Protein AF-A0A7I8V4U5-F1 (afdb_monomer_lite)

Radius of gyration: 47.33 Å; chains: 1; bounding box: 86×125×118 Å

Foldseek 3Di:
DDDDDDDDPDDDPDPVVVVCVVVPPDPDDPVVVVVVPDDDPPPVVVPPPDDDPDDDVPPCPVVVVVVVVVVVVVCCCVVVVVNVVVVVVVVVVVVCVVDPVSVVVVVVVVVVVVVVVVVPPPPPDDDDDDDDPCVVVVVVVVVVVVVVVVVVVVVVVVVPPPPPPVPPPPPPPDQDPVRVVVVVVVVVVVVVVVVVVVVVVVVVVVVVVVVVVVVVVVVVVVPPVVVVVVVCVVPDDPVNVCVVCVVVVCPPPPNVPVPPPDD

Secondary structure (DSSP, 8-state):
-------PPP-----TTHHHHHHH------HHHHHTTPPPPGGGTT--SS-PPP--TTTHHHHHHHHHHHHHHHHHHHH-HHHHHHHHHHHHHHHHHH-HHHHHHHHHHHHHHHHHHTTGGGS--------SS-HHHHHHHHHHHHHHHHHHHHHHHHS-S---------------HHHHHHHHHHHHHHHHHHHHHHHHHHHHHHHHHHHHHHHHHHHHHH-HHHHHHHHHHHH--HHHHHHHTHHHHHTSTTTTGGGTS--

Sequence (263 aa):
MILIWYLFPAESEGSSKDQMKWMYSGDKVDEEEYLLGKKIPDKHFLKDEKEKPETVPGSNFDDVIKRRTELDMQAKMKEDPFFMIKQKEEEAKKRLLQNPIKLKELQKIVQKPKKEKKKKKKKKRRDSSSDSGDEIYKKYLELVKKKEEKEKERKRKRSKSPEIKHKKSHKTKKLTEEEKERKRQDMMKNAKWREEERNESIKRHKEQEKKEEERLNERRKNLYLSHMMADHANSSTVEDRLRRNRHNLQKRSGDFDSKFAKR

Organism: NCBI:txid2664684

Structure (mmCIF, N/CA/C/O backbone):
data_AF-A0A7I8V4U5-F1
#
_entry.id   AF-A0A7I8V4U5-F1
#
loop_
_atom_site.group_PDB
_atom_site.id
_atom_site.type_symbol
_atom_site.label_atom_id
_atom_site.label_alt_id
_atom_site.label_comp_id
_atom_site.label_asym_id
_atom_site.label_entity_id
_atom_site.label_seq_id
_atom_site.pdbx_PDB_ins_code
_atom_site.Cartn_x
_atom_site.Cartn_y
_atom_site.Cartn_z
_atom_site.occupancy
_atom_site.B_iso_or_equiv
_atom_site.auth_seq_id
_atom_site.auth_comp_id
_atom_site.auth_asym_id
_atom_site.auth_atom_id
_atom_site.pdbx_PDB_model_num
ATOM 1 N N . MET A 1 1 ? -44.997 -98.234 39.685 1.00 41.53 1 MET A N 1
ATOM 2 C CA . MET A 1 1 ? -44.114 -99.052 38.823 1.00 41.53 1 MET A CA 1
ATOM 3 C C . MET A 1 1 ? -44.466 -98.664 37.395 1.00 41.53 1 MET A C 1
ATOM 5 O O . MET A 1 1 ? -45.611 -98.847 37.034 1.00 41.53 1 MET A O 1
ATOM 9 N N . ILE A 1 2 ? -43.648 -97.974 36.605 1.00 43.84 2 ILE A N 1
ATOM 10 C CA . ILE A 1 2 ? -42.217 -98.152 36.331 1.00 43.84 2 ILE A CA 1
ATOM 11 C C . ILE A 1 2 ? -41.611 -96.774 35.991 1.00 43.84 2 ILE A C 1
ATOM 13 O O . ILE A 1 2 ? -42.179 -96.020 35.208 1.00 43.84 2 ILE A O 1
ATOM 17 N N . LEU A 1 3 ? -40.475 -96.457 36.614 1.00 43.06 3 LEU A N 1
ATOM 18 C CA . LEU A 1 3 ? -39.591 -95.344 36.263 1.00 43.06 3 LEU A CA 1
ATOM 19 C C . LEU A 1 3 ? -38.742 -95.764 35.060 1.00 43.06 3 LEU A C 1
ATOM 21 O O . LEU A 1 3 ? -38.085 -96.800 35.134 1.00 43.06 3 LEU A O 1
ATOM 25 N N . ILE A 1 4 ? -38.697 -94.950 34.004 1.00 49.66 4 ILE A N 1
ATOM 26 C CA . ILE A 1 4 ? -37.619 -95.004 33.009 1.00 49.66 4 ILE A CA 1
ATOM 27 C C . ILE A 1 4 ? -37.088 -93.584 32.835 1.00 49.66 4 ILE A C 1
ATOM 29 O O . ILE A 1 4 ? -37.688 -92.737 32.180 1.00 49.66 4 ILE A O 1
ATOM 33 N N . TRP A 1 5 ? -35.966 -93.339 33.502 1.00 48.12 5 TRP A N 1
ATOM 34 C CA . TRP A 1 5 ? -35.019 -92.274 33.199 1.00 48.12 5 TRP A CA 1
ATOM 35 C C . TRP A 1 5 ? -34.206 -92.675 31.971 1.00 48.12 5 TRP A C 1
ATOM 37 O O . TRP A 1 5 ? -33.615 -93.738 32.033 1.00 48.12 5 TRP A O 1
ATOM 47 N N . TYR A 1 6 ? -34.131 -91.843 30.932 1.00 44.75 6 TYR A N 1
ATOM 48 C CA . TYR A 1 6 ? -33.028 -91.711 29.954 1.00 44.75 6 TYR A CA 1
ATOM 49 C C . TYR A 1 6 ? -33.424 -90.533 29.040 1.00 44.75 6 TYR A C 1
ATOM 51 O O . TYR A 1 6 ? -34.569 -90.466 28.618 1.00 44.75 6 TYR A O 1
ATOM 59 N N . LEU A 1 7 ? -32.612 -89.575 28.615 1.00 47.88 7 LEU A N 1
ATOM 60 C CA . LEU A 1 7 ? -31.267 -89.109 28.921 1.00 47.88 7 LEU A CA 1
ATOM 61 C C . LEU A 1 7 ? -31.195 -87.786 28.131 1.00 47.88 7 LEU A C 1
ATOM 63 O O . LEU A 1 7 ? -31.440 -87.776 26.927 1.00 47.88 7 LEU A O 1
ATOM 67 N N . PHE A 1 8 ? -30.983 -86.667 28.820 1.00 43.19 8 PHE A N 1
ATOM 68 C CA . PHE A 1 8 ? -30.901 -85.329 28.226 1.00 43.19 8 PHE A CA 1
ATOM 69 C C . PHE A 1 8 ? -29.649 -85.256 27.328 1.00 43.19 8 PHE A C 1
ATOM 71 O O . PHE A 1 8 ? -28.561 -85.556 27.827 1.00 43.19 8 PHE A O 1
ATOM 78 N N . PRO A 1 9 ? -29.743 -84.908 26.030 1.00 45.06 9 PRO A N 1
ATOM 79 C CA . PRO A 1 9 ? -28.553 -84.649 25.238 1.00 45.06 9 PRO A CA 1
ATOM 80 C C . PRO A 1 9 ? -27.933 -83.324 25.686 1.00 45.06 9 PRO A C 1
ATOM 82 O O . PRO A 1 9 ? -28.602 -82.297 25.763 1.00 45.06 9 PRO A O 1
ATOM 85 N N . ALA A 1 10 ? -26.650 -83.415 26.022 1.00 44.03 10 ALA A N 1
ATOM 86 C CA . ALA A 1 10 ? -25.801 -82.366 26.552 1.00 44.03 10 ALA A CA 1
ATOM 87 C C . ALA A 1 10 ? -25.901 -81.040 25.780 1.00 44.03 10 ALA A C 1
ATOM 89 O O . ALA A 1 10 ? -25.810 -81.015 24.552 1.00 44.03 10 ALA A O 1
ATOM 90 N N . GLU A 1 11 ? -25.995 -79.940 26.533 1.00 46.19 11 GLU A N 1
ATOM 91 C CA . GLU A 1 11 ? -25.593 -78.609 26.088 1.00 46.19 11 GLU A CA 1
ATOM 92 C C . GLU A 1 11 ? -24.193 -78.698 25.453 1.00 46.19 11 GLU A C 1
ATOM 94 O O . GLU A 1 11 ? -23.196 -78.937 26.136 1.00 46.19 11 GLU A O 1
ATOM 99 N N . SER A 1 12 ? -24.098 -78.503 24.137 1.00 50.03 12 SER A N 1
ATOM 100 C CA . SER A 1 12 ? -22.827 -78.133 23.526 1.00 50.03 12 SER A CA 1
ATOM 101 C C . SER A 1 12 ? -22.586 -76.662 23.845 1.00 50.03 12 SER A C 1
ATOM 103 O O . SER A 1 12 ? -23.315 -75.798 23.349 1.00 50.03 12 SER A O 1
ATOM 105 N N . GLU A 1 13 ? -21.573 -76.370 24.656 1.00 52.50 13 GLU A N 1
ATOM 106 C CA . GLU A 1 13 ? -21.035 -75.023 24.836 1.00 52.50 13 GLU A CA 1
ATOM 107 C C . GLU A 1 13 ? -20.492 -74.501 23.493 1.00 52.50 13 GLU A C 1
ATOM 109 O O . GLU A 1 13 ? -19.315 -74.630 23.158 1.00 52.50 13 GLU A O 1
ATOM 114 N N . GLY A 1 14 ? -21.379 -73.931 22.676 1.00 47.19 14 GLY A N 1
ATOM 115 C CA . GLY A 1 14 ? -21.014 -73.217 21.463 1.00 47.19 14 GLY A CA 1
ATOM 116 C C . GLY A 1 14 ? -20.327 -71.914 21.851 1.00 47.19 14 GLY A C 1
ATOM 117 O O . GLY A 1 14 ? -20.968 -70.990 22.349 1.00 47.19 14 GLY A O 1
ATOM 118 N N . SER A 1 15 ? -19.012 -71.842 21.642 1.00 53.94 15 SER A N 1
ATOM 119 C CA . SER A 1 15 ? -18.217 -70.625 21.814 1.00 53.94 15 SER A CA 1
ATOM 120 C C . SER A 1 15 ? -18.926 -69.426 21.170 1.00 53.94 15 SER A C 1
ATOM 122 O O . SER A 1 15 ? -19.371 -69.514 20.028 1.00 53.94 15 SER A O 1
ATOM 124 N N . SER A 1 16 ? -18.965 -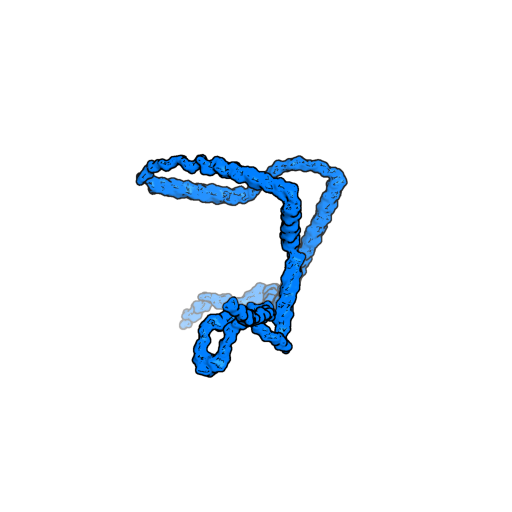68.268 21.842 1.00 56.41 16 SER A N 1
ATOM 125 C CA . SER A 1 16 ? -19.532 -67.007 21.313 1.00 56.41 16 SER A CA 1
ATOM 126 C C . SER A 1 16 ? -18.982 -66.619 19.919 1.00 56.41 16 SER A C 1
ATOM 128 O O . SER A 1 16 ? -19.595 -65.846 19.183 1.00 56.41 16 SER A O 1
ATOM 130 N N . LYS A 1 17 ? -17.848 -67.213 19.516 1.00 59.09 17 LYS A N 1
ATOM 131 C CA . LYS A 1 17 ? -17.267 -67.127 18.170 1.00 59.09 17 LYS A CA 1
ATOM 132 C C . LYS A 1 17 ? -18.138 -67.772 17.082 1.00 59.09 17 LYS A C 1
ATOM 134 O O . LYS A 1 17 ? -18.262 -67.186 16.011 1.00 59.09 17 LYS A O 1
ATOM 139 N N . ASP A 1 18 ? -18.778 -68.913 17.342 1.00 63.22 18 ASP A N 1
ATOM 140 C CA . ASP A 1 18 ? -19.666 -69.570 16.369 1.00 63.22 18 ASP A CA 1
ATOM 141 C C . ASP A 1 18 ? -20.998 -68.827 16.237 1.00 63.22 18 ASP A C 1
ATOM 143 O O . ASP A 1 18 ? -21.516 -68.661 15.132 1.00 63.22 18 ASP A O 1
ATOM 147 N N . GLN A 1 19 ? -21.490 -68.249 17.337 1.00 62.06 19 GLN A N 1
ATOM 148 C CA . GLN A 1 19 ? -22.690 -67.413 17.324 1.00 62.06 19 GLN A CA 1
ATOM 149 C C . GLN A 1 19 ? -22.495 -66.056 16.626 1.00 62.06 19 GLN A C 1
ATOM 151 O O . GLN A 1 19 ? -23.473 -65.375 16.349 1.00 62.06 19 GLN A O 1
ATOM 156 N N . MET A 1 20 ? -21.257 -65.659 16.325 1.00 64.50 20 MET A N 1
ATOM 157 C CA . MET A 1 20 ? -20.939 -64.472 15.521 1.00 64.50 20 MET A CA 1
ATOM 158 C C . MET A 1 20 ? -20.533 -64.826 14.087 1.00 64.50 20 MET A C 1
ATOM 160 O O . MET A 1 20 ? -20.491 -63.953 13.223 1.00 64.50 20 MET A O 1
ATOM 164 N N . LYS A 1 21 ? -20.268 -66.103 13.795 1.00 65.75 21 LYS A N 1
ATOM 165 C CA . LYS A 1 21 ? -19.813 -66.554 12.476 1.00 65.75 21 LYS A CA 1
ATOM 166 C C . LYS A 1 21 ? -20.895 -66.391 11.409 1.00 65.75 21 LYS A C 1
ATOM 168 O O . LYS A 1 21 ? -20.572 -65.995 10.295 1.00 65.75 21 LYS A O 1
ATOM 173 N N . TRP A 1 22 ? -22.171 -66.573 11.764 1.00 70.25 22 TRP A N 1
ATOM 174 C CA . TRP A 1 22 ? -23.296 -66.274 10.863 1.00 70.25 22 TRP A CA 1
ATOM 175 C C . TRP A 1 22 ? -23.418 -64.774 10.549 1.00 70.25 22 TRP A C 1
ATOM 177 O O . TRP A 1 22 ? -23.888 -64.414 9.478 1.00 70.25 22 TRP A O 1
ATOM 187 N N . MET A 1 23 ? -22.953 -63.899 11.449 1.00 67.06 23 MET A N 1
ATOM 188 C CA . MET A 1 23 ? -23.008 -62.444 11.269 1.00 67.06 23 MET A CA 1
ATOM 189 C C . MET A 1 23 ? -21.893 -61.919 10.344 1.00 67.06 23 MET A C 1
ATOM 191 O O . MET A 1 23 ? -22.051 -60.866 9.732 1.00 67.06 23 MET A O 1
ATOM 195 N N . TYR A 1 24 ? -20.780 -62.652 10.213 1.00 60.72 24 TYR A N 1
ATOM 196 C CA . TYR A 1 24 ? -19.650 -62.306 9.334 1.00 60.72 24 TYR A CA 1
ATOM 197 C C . TYR A 1 24 ? -19.521 -63.209 8.102 1.00 60.72 24 TYR A C 1
ATOM 199 O O . TYR A 1 24 ? -18.675 -62.959 7.243 1.00 60.72 24 TYR A O 1
ATOM 207 N N . SER A 1 25 ? -20.365 -64.234 7.982 1.00 59.00 25 SER A N 1
ATOM 208 C CA . SER A 1 25 ? -20.523 -64.996 6.748 1.00 59.00 25 SER A CA 1
ATOM 209 C C . SER A 1 25 ? -21.393 -64.190 5.787 1.00 59.00 25 SER A C 1
ATOM 211 O O . SER A 1 25 ? -22.578 -64.458 5.625 1.00 59.00 25 SER A O 1
ATOM 213 N N . GLY A 1 26 ? -20.820 -63.136 5.204 1.00 59.91 26 GLY A N 1
ATOM 214 C CA . GLY A 1 26 ? -21.457 -62.443 4.087 1.00 59.91 26 GLY A CA 1
ATOM 215 C C . GLY A 1 26 ? -21.689 -63.425 2.939 1.00 59.91 26 GLY A C 1
ATOM 216 O O . GLY A 1 26 ? -20.845 -64.297 2.729 1.00 59.91 26 GLY A O 1
ATOM 217 N N . ASP A 1 27 ? -22.819 -63.293 2.236 1.00 64.12 27 ASP A N 1
ATOM 218 C CA . ASP A 1 27 ? -23.105 -64.017 0.990 1.00 64.12 27 ASP A CA 1
ATOM 219 C C . ASP A 1 27 ? -21.909 -63.852 0.048 1.00 64.12 27 ASP A C 1
ATOM 221 O O . ASP A 1 27 ? -21.703 -62.795 -0.554 1.00 64.12 27 ASP A O 1
ATOM 225 N N . LYS A 1 28 ? -21.066 -64.880 -0.021 1.00 66.06 28 LYS A N 1
ATOM 226 C CA . LYS A 1 28 ? -20.027 -64.965 -1.035 1.00 66.06 28 LYS A CA 1
ATOM 227 C C . LYS A 1 28 ? -20.741 -65.404 -2.299 1.00 66.06 28 LYS A C 1
ATOM 229 O O . LYS A 1 28 ? -21.464 -66.394 -2.282 1.00 66.06 28 LYS A O 1
ATOM 234 N N . VAL A 1 29 ? -20.590 -64.633 -3.367 1.00 63.47 29 VAL A N 1
ATOM 235 C CA . VAL A 1 29 ? -21.089 -65.046 -4.677 1.00 63.47 29 VAL A CA 1
ATOM 236 C C . VAL A 1 29 ? -20.317 -66.305 -5.064 1.00 63.47 29 VAL A C 1
ATOM 238 O O . VAL A 1 29 ? -19.090 -66.258 -5.112 1.00 63.47 29 VAL A O 1
ATOM 241 N N . ASP A 1 30 ? -21.016 -67.416 -5.300 1.00 73.44 30 ASP A N 1
ATOM 242 C CA . ASP A 1 30 ? -20.384 -68.644 -5.779 1.00 73.44 30 ASP A CA 1
ATOM 243 C C . ASP A 1 30 ? -19.753 -68.374 -7.151 1.00 73.44 30 ASP A C 1
ATOM 245 O O . ASP A 1 30 ? -20.437 -68.177 -8.161 1.00 73.44 30 ASP A O 1
ATOM 249 N N . GLU A 1 31 ? -18.423 -68.327 -7.179 1.00 71.12 31 GLU A N 1
ATOM 250 C CA . GLU A 1 31 ? -17.643 -67.985 -8.371 1.00 71.12 31 GLU A CA 1
ATOM 251 C C . GLU A 1 31 ? -17.896 -68.980 -9.512 1.00 71.12 31 GLU A C 1
ATOM 253 O O . GLU A 1 31 ? -17.962 -68.588 -10.678 1.00 71.12 31 GLU A O 1
ATOM 258 N N . GLU A 1 32 ? -18.123 -70.255 -9.180 1.00 73.38 32 GLU A N 1
ATOM 259 C CA . GLU A 1 32 ? -18.447 -71.306 -10.149 1.00 73.38 32 GLU A CA 1
ATOM 260 C C . GLU A 1 32 ? -19.793 -71.052 -10.843 1.00 73.38 32 GLU A C 1
ATOM 262 O O . GLU A 1 32 ? -19.923 -71.239 -12.053 1.00 73.38 32 GLU A O 1
ATOM 267 N N . GLU A 1 33 ? -20.788 -70.552 -10.109 1.00 73.88 33 GLU A N 1
ATOM 268 C CA . GLU A 1 33 ? -22.107 -70.231 -10.655 1.00 73.88 33 GLU A CA 1
ATOM 269 C C . GLU A 1 33 ? -22.082 -68.998 -11.563 1.00 73.88 33 GLU A C 1
ATOM 271 O O . GLU A 1 33 ? -22.782 -68.945 -12.582 1.00 73.88 33 GLU A O 1
ATOM 276 N N . TYR A 1 34 ? -21.255 -68.015 -11.209 1.00 77.19 34 TYR A N 1
ATOM 277 C CA . TYR A 1 34 ? -21.020 -66.835 -12.031 1.00 77.19 34 TYR A CA 1
ATOM 278 C C . TYR A 1 34 ? -20.286 -67.184 -13.331 1.00 77.19 34 TYR A C 1
ATOM 280 O O . TYR A 1 34 ? -20.687 -66.730 -14.404 1.00 77.19 34 TYR A O 1
ATOM 288 N N . LEU A 1 35 ? -19.266 -68.047 -13.263 1.00 81.00 35 LEU A N 1
ATOM 289 C CA . LEU A 1 35 ? -18.549 -68.547 -14.442 1.00 81.00 35 LEU A CA 1
ATOM 290 C C . LEU A 1 35 ? -19.438 -69.414 -15.348 1.00 81.00 35 LEU A C 1
ATOM 292 O O . LEU A 1 35 ? -19.259 -69.414 -16.564 1.00 81.00 35 LEU A O 1
ATOM 296 N N . LEU A 1 36 ? -20.446 -70.084 -14.780 1.00 79.88 36 LEU A N 1
ATOM 297 C CA . LEU A 1 36 ? -21.518 -70.772 -15.512 1.00 79.88 36 LEU A CA 1
ATOM 298 C C . LEU A 1 36 ? -22.579 -69.813 -16.094 1.00 79.88 36 LEU A C 1
ATOM 300 O O . LEU A 1 36 ? -23.529 -70.259 -16.740 1.00 79.88 36 LEU A O 1
ATOM 304 N N . GLY A 1 37 ? -22.424 -68.497 -15.906 1.00 75.19 37 GLY A N 1
ATOM 305 C CA . GLY A 1 37 ? -23.228 -67.459 -16.551 1.00 75.19 37 GLY A CA 1
ATOM 306 C C . GLY A 1 37 ? -24.504 -67.057 -15.806 1.00 75.19 37 GLY A C 1
ATOM 307 O O . GLY A 1 37 ? -25.359 -66.379 -16.388 1.00 75.19 37 GLY A O 1
ATOM 308 N N . LYS A 1 38 ? -24.672 -67.438 -14.532 1.00 80.88 38 LYS A N 1
ATOM 309 C CA . LYS A 1 38 ? -25.791 -66.937 -13.719 1.00 80.88 38 LYS A CA 1
ATOM 310 C C . LYS A 1 38 ? -25.575 -65.455 -13.386 1.00 80.88 38 LYS A C 1
ATOM 312 O O . LYS A 1 38 ? -24.493 -65.029 -12.990 1.00 80.88 38 LYS A O 1
ATOM 317 N N . LYS A 1 39 ? -26.618 -64.639 -13.569 1.00 75.00 39 LYS A N 1
ATOM 318 C CA . LYS A 1 39 ? -26.552 -63.183 -13.361 1.00 75.00 39 LYS A CA 1
ATOM 319 C C . LYS A 1 39 ? -26.454 -62.845 -11.871 1.00 75.00 39 LYS A C 1
ATOM 321 O O . LYS A 1 39 ? -27.323 -63.243 -11.098 1.00 75.00 39 LYS A O 1
ATOM 326 N N . ILE A 1 40 ? -25.455 -62.045 -11.497 1.00 71.19 40 ILE A N 1
ATOM 327 C CA . ILE A 1 40 ? -25.327 -61.485 -10.144 1.00 71.19 40 ILE A CA 1
ATOM 328 C C . ILE A 1 40 ? -26.351 -60.347 -9.979 1.00 71.19 40 ILE A C 1
ATOM 330 O O . ILE A 1 40 ? -26.459 -59.497 -10.866 1.00 71.19 40 ILE A O 1
ATOM 334 N N . PRO A 1 41 ? -27.107 -60.281 -8.867 1.00 67.06 41 PRO A N 1
ATOM 335 C CA . PRO A 1 41 ? -27.998 -59.156 -8.602 1.00 67.06 41 PRO A CA 1
ATOM 336 C C . PRO A 1 41 ? -27.209 -57.852 -8.369 1.00 67.06 41 PRO A C 1
ATOM 338 O O . PRO A 1 41 ? -26.288 -57.821 -7.550 1.00 67.06 41 PRO A O 1
ATOM 341 N N . ASP A 1 42 ? -27.645 -56.763 -9.022 1.00 59.47 42 ASP A N 1
ATOM 342 C CA . ASP A 1 42 ? -27.012 -55.423 -9.133 1.00 59.47 42 ASP A CA 1
ATOM 343 C C . ASP A 1 42 ? -26.491 -54.782 -7.833 1.00 59.47 42 ASP A C 1
ATOM 345 O O . ASP A 1 42 ? -25.683 -53.855 -7.854 1.00 59.47 42 ASP A O 1
ATOM 349 N N . LYS A 1 43 ? -26.944 -55.257 -6.673 1.00 61.72 43 LYS A N 1
ATOM 350 C CA . LYS A 1 43 ? -26.603 -54.689 -5.363 1.00 61.72 43 LYS A CA 1
ATOM 351 C C . LYS A 1 43 ? -25.142 -54.917 -4.953 1.00 61.72 43 LYS A C 1
ATOM 353 O O . LYS A 1 43 ? -24.686 -54.257 -4.022 1.00 61.72 43 LYS A O 1
ATOM 358 N N . HIS A 1 44 ? -24.422 -55.815 -5.624 1.00 57.22 44 HIS A N 1
ATOM 359 C CA . HIS A 1 44 ? -23.033 -56.149 -5.293 1.00 57.22 44 HIS A CA 1
ATOM 360 C C . HIS A 1 44 ? -22.007 -55.216 -5.950 1.00 57.22 44 HIS A C 1
ATOM 362 O O . HIS A 1 44 ? -20.972 -54.957 -5.352 1.00 57.22 44 HIS A O 1
ATOM 368 N N . PHE A 1 45 ? -22.323 -54.609 -7.099 1.00 56.81 45 PHE A N 1
ATOM 369 C CA . PHE A 1 45 ? -21.388 -53.729 -7.820 1.00 56.81 45 PHE A CA 1
ATOM 370 C C . PHE A 1 45 ? -21.130 -52.378 -7.130 1.00 56.81 45 PHE A C 1
ATOM 372 O O . PHE A 1 45 ? -20.200 -51.662 -7.480 1.00 56.81 45 PHE A O 1
ATOM 379 N N . LEU A 1 46 ? -21.951 -52.002 -6.145 1.00 54.22 46 LEU A N 1
ATOM 380 C CA . LEU A 1 46 ? -21.879 -50.701 -5.465 1.00 54.22 46 LEU A CA 1
ATOM 381 C C . LEU A 1 46 ? -20.953 -50.680 -4.237 1.00 54.22 46 LEU A C 1
ATOM 383 O O . LEU A 1 46 ? -20.869 -49.648 -3.571 1.00 54.22 46 LEU A O 1
ATOM 387 N N . LYS A 1 47 ? -20.290 -51.794 -3.896 1.00 53.38 47 LYS A N 1
ATOM 388 C CA . LYS A 1 47 ? -19.502 -51.917 -2.655 1.00 53.38 47 LYS A CA 1
ATOM 389 C C . LYS A 1 47 ? -17.980 -51.936 -2.830 1.00 53.38 47 LYS A C 1
ATOM 391 O O . LYS A 1 47 ? -17.287 -51.919 -1.816 1.00 53.38 47 LYS A O 1
ATOM 396 N N . ASP A 1 48 ? -17.468 -51.830 -4.054 1.00 51.62 48 ASP A N 1
ATOM 397 C CA . ASP A 1 48 ? -16.025 -51.901 -4.345 1.00 51.62 48 ASP A CA 1
ATOM 398 C C . ASP A 1 48 ? -15.290 -50.550 -4.240 1.00 51.62 48 ASP A C 1
ATOM 400 O O . ASP A 1 48 ? -14.322 -50.281 -4.946 1.00 51.62 48 ASP A O 1
ATOM 404 N N . GLU A 1 49 ? -15.698 -49.684 -3.314 1.00 54.75 49 GLU A N 1
ATOM 405 C CA . GLU A 1 49 ? -14.865 -48.559 -2.883 1.00 54.75 49 GLU A CA 1
ATOM 406 C C . GLU A 1 49 ? -14.457 -48.760 -1.425 1.00 54.75 49 GLU A C 1
ATOM 408 O O . GLU A 1 49 ? -15.074 -48.159 -0.542 1.00 54.75 49 GLU A O 1
ATOM 413 N N . LYS A 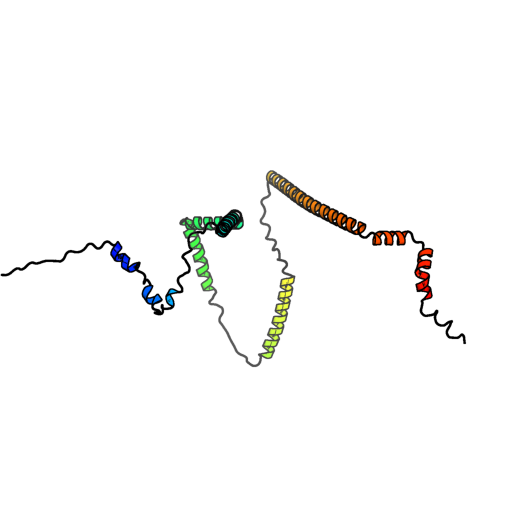1 50 ? -13.436 -49.601 -1.162 1.00 55.72 50 LYS A N 1
ATOM 414 C CA . LYS A 1 50 ? -12.507 -49.447 -0.010 1.00 55.72 50 LYS A CA 1
ATOM 415 C C . LYS A 1 50 ? -11.419 -50.506 0.188 1.00 55.72 50 LYS A C 1
ATOM 417 O O . LYS A 1 50 ? -10.823 -50.517 1.260 1.00 55.72 50 LYS A O 1
ATOM 422 N N . GLU A 1 51 ? -11.046 -51.304 -0.801 1.00 54.72 51 GLU A N 1
ATOM 423 C CA . GLU A 1 51 ? -9.830 -52.119 -0.672 1.00 54.72 51 GLU A CA 1
ATOM 424 C C . GLU A 1 51 ? -8.743 -51.547 -1.578 1.00 54.72 51 GLU A C 1
ATOM 426 O O . GLU A 1 51 ? -8.699 -51.777 -2.782 1.00 54.72 51 GLU A O 1
ATOM 431 N N . LYS A 1 52 ? -7.893 -50.691 -0.996 1.00 54.94 52 LYS A N 1
ATOM 432 C CA . LYS A 1 52 ? -6.671 -50.247 -1.669 1.00 54.94 52 LYS A CA 1
ATOM 433 C C . LYS A 1 52 ? -5.701 -51.430 -1.679 1.00 54.94 52 LYS A C 1
ATOM 435 O O . LYS A 1 52 ? -5.374 -51.894 -0.586 1.00 54.94 52 LYS A O 1
ATOM 440 N N . PRO A 1 53 ? -5.217 -51.892 -2.843 1.00 50.84 53 PRO A N 1
ATOM 441 C CA . PRO A 1 53 ? -4.157 -52.886 -2.873 1.00 50.84 53 PRO A CA 1
ATOM 442 C C . PRO A 1 53 ? -2.900 -52.313 -2.211 1.00 50.84 53 PRO A C 1
ATOM 444 O O . PRO A 1 53 ? -2.620 -51.113 -2.306 1.00 50.84 53 PRO A O 1
ATOM 447 N N . GLU A 1 54 ? -2.174 -53.181 -1.512 1.00 52.09 54 GLU A N 1
ATOM 448 C CA . GLU A 1 54 ? -0.918 -52.856 -0.848 1.00 52.09 54 GLU A CA 1
ATOM 449 C C . GLU A 1 54 ? 0.040 -52.161 -1.823 1.00 52.09 54 GLU A C 1
ATOM 451 O O . GLU A 1 54 ? 0.202 -52.543 -2.983 1.00 52.09 54 GLU A O 1
ATOM 456 N N . THR A 1 55 ? 0.623 -51.073 -1.332 1.00 54.72 55 THR A N 1
ATOM 457 C CA . THR A 1 55 ? 1.493 -50.138 -2.042 1.00 54.72 55 THR A CA 1
ATOM 458 C C . THR A 1 55 ? 2.547 -50.838 -2.893 1.00 54.72 55 THR A C 1
ATOM 460 O O . THR A 1 55 ? 3.511 -51.405 -2.380 1.00 54.72 55 THR A O 1
ATOM 463 N N . VAL A 1 56 ? 2.395 -50.708 -4.209 1.00 55.31 56 VAL A N 1
ATOM 464 C CA . VAL A 1 56 ? 3.422 -51.021 -5.203 1.00 55.31 56 VAL A CA 1
ATOM 465 C C . VAL A 1 56 ? 4.630 -50.101 -4.943 1.00 55.31 56 VAL A C 1
ATOM 467 O O . VAL A 1 56 ? 4.433 -48.886 -4.808 1.00 55.31 56 VAL A O 1
ATOM 470 N N . PRO A 1 57 ? 5.876 -50.606 -4.856 1.00 51.41 57 PRO A N 1
ATOM 471 C CA . PRO A 1 57 ? 7.051 -49.771 -4.607 1.00 51.41 57 PRO A CA 1
ATOM 472 C C . PRO A 1 57 ? 7.245 -48.783 -5.769 1.00 51.41 57 PRO A C 1
ATOM 474 O O . PRO A 1 57 ? 7.752 -49.131 -6.829 1.00 51.41 57 PRO A O 1
ATOM 477 N N . GLY A 1 58 ? 6.772 -47.548 -5.572 1.00 58.03 58 GLY A N 1
ATOM 478 C CA . 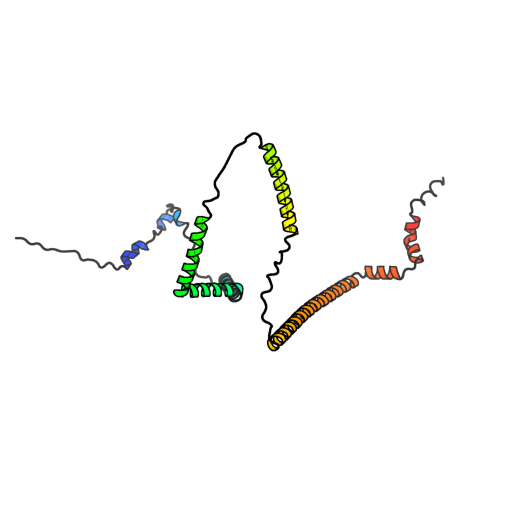GLY A 1 58 ? 6.698 -46.505 -6.602 1.00 58.03 58 GLY A CA 1
ATOM 479 C C . GLY A 1 58 ? 5.519 -45.536 -6.434 1.00 58.03 58 GLY A C 1
ATOM 480 O O . GLY A 1 58 ? 5.605 -44.396 -6.882 1.00 58.03 58 GLY A O 1
ATOM 481 N N . SER A 1 59 ? 4.461 -45.914 -5.703 1.00 60.81 59 SER A N 1
ATOM 482 C CA . SER A 1 59 ? 3.286 -45.056 -5.439 1.00 60.81 59 SER A CA 1
ATOM 483 C C . SER A 1 59 ? 3.474 -44.032 -4.305 1.00 60.81 59 SER A C 1
ATOM 485 O O . SER A 1 59 ? 2.525 -43.374 -3.884 1.00 60.81 59 SER A O 1
ATOM 487 N N . ASN A 1 60 ? 4.699 -43.865 -3.799 1.00 62.75 60 ASN A N 1
ATOM 488 C CA . ASN A 1 60 ? 5.010 -42.998 -2.654 1.00 62.75 60 ASN A CA 1
ATOM 489 C C . ASN A 1 60 ? 4.783 -41.501 -2.922 1.00 62.75 60 ASN A C 1
ATOM 491 O O . ASN A 1 60 ? 4.802 -40.704 -1.987 1.00 62.75 60 ASN A O 1
ATOM 495 N N . PHE A 1 61 ? 4.588 -41.094 -4.177 1.00 69.38 61 PHE A N 1
ATOM 496 C CA . PHE A 1 61 ? 4.420 -39.689 -4.536 1.00 69.38 61 PHE A CA 1
ATOM 497 C C . PHE A 1 61 ? 3.144 -39.082 -3.930 1.00 69.38 61 PHE A C 1
ATOM 499 O O . PHE A 1 61 ? 3.206 -38.018 -3.313 1.00 69.38 61 PHE A O 1
ATOM 506 N N . ASP A 1 62 ? 2.018 -39.794 -3.990 1.00 73.38 62 ASP A N 1
ATOM 507 C CA . ASP A 1 62 ? 0.740 -39.295 -3.469 1.00 73.38 62 ASP A CA 1
ATOM 508 C C . ASP A 1 62 ? 0.707 -39.247 -1.941 1.00 73.38 62 ASP A C 1
ATOM 510 O O . ASP A 1 62 ? 0.142 -38.324 -1.354 1.00 73.38 62 ASP A O 1
ATOM 514 N N . ASP A 1 63 ? 1.341 -40.209 -1.273 1.00 73.25 63 ASP A N 1
ATOM 515 C CA . ASP A 1 63 ? 1.413 -40.232 0.188 1.00 73.25 63 ASP A CA 1
ATOM 516 C C . ASP A 1 63 ? 2.396 -39.189 0.728 1.00 73.25 63 ASP A C 1
ATOM 518 O O . ASP A 1 63 ? 2.150 -38.590 1.777 1.00 73.25 63 ASP A O 1
ATOM 522 N N . VAL A 1 64 ? 3.473 -38.894 -0.006 1.00 80.31 64 VAL A N 1
ATOM 523 C CA . VAL A 1 64 ? 4.379 -37.782 0.309 1.00 80.31 64 VAL A CA 1
ATOM 524 C C . VAL A 1 64 ? 3.682 -36.438 0.101 1.00 80.31 64 VAL A C 1
ATOM 526 O O . VAL A 1 64 ? 3.808 -35.561 0.957 1.00 80.31 64 VAL A O 1
ATOM 529 N N . ILE A 1 65 ? 2.896 -36.275 -0.970 1.00 82.56 65 ILE A N 1
ATOM 530 C CA . ILE A 1 65 ? 2.084 -35.069 -1.183 1.00 82.56 65 ILE A CA 1
ATOM 531 C C . ILE A 1 65 ? 1.068 -34.914 -0.056 1.00 82.56 65 ILE A C 1
ATOM 533 O O . ILE A 1 65 ? 1.012 -33.848 0.549 1.00 82.56 65 ILE A O 1
ATOM 537 N N . LYS A 1 66 ? 0.330 -35.971 0.298 1.00 83.69 66 LYS A N 1
ATOM 538 C CA . LYS A 1 66 ? -0.647 -35.933 1.396 1.00 83.69 66 LYS A CA 1
ATOM 539 C C . LYS A 1 66 ? 0.005 -35.566 2.719 1.00 83.69 66 LYS A C 1
ATOM 541 O O . LYS A 1 66 ? -0.431 -34.611 3.350 1.00 83.69 66 LYS A O 1
ATOM 546 N N . ARG A 1 67 ? 1.099 -36.228 3.107 1.00 82.06 67 ARG A N 1
ATOM 547 C CA . ARG A 1 67 ? 1.836 -35.892 4.339 1.00 82.06 67 ARG A CA 1
ATOM 548 C C . ARG A 1 67 ? 2.347 -34.455 4.323 1.00 82.06 67 ARG A C 1
ATOM 550 O O . ARG A 1 67 ? 2.252 -33.767 5.330 1.00 82.06 67 ARG A O 1
ATOM 557 N N . ARG A 1 68 ? 2.847 -33.968 3.186 1.00 82.12 68 ARG A N 1
ATOM 558 C CA . ARG A 1 68 ? 3.304 -32.581 3.053 1.00 82.12 68 ARG A CA 1
ATOM 559 C C . ARG A 1 68 ? 2.147 -31.587 3.148 1.00 82.12 68 ARG A C 1
ATOM 561 O O . ARG A 1 68 ? 2.296 -30.572 3.817 1.00 82.12 68 ARG A O 1
ATOM 568 N N . THR A 1 69 ? 1.000 -31.891 2.545 1.00 84.62 69 THR A N 1
ATOM 569 C CA . THR A 1 69 ? -0.216 -31.071 2.656 1.00 84.62 69 THR A CA 1
ATOM 570 C C . THR A 1 69 ? -0.774 -31.090 4.075 1.00 84.62 69 THR A C 1
ATOM 572 O O . THR A 1 69 ? -1.198 -30.057 4.569 1.00 84.62 69 THR A O 1
ATOM 575 N N . GLU A 1 70 ? -0.704 -32.224 4.770 1.00 84.44 70 GLU A N 1
ATOM 576 C CA . GLU A 1 70 ? -1.104 -32.374 6.169 1.00 84.44 70 GLU A CA 1
ATOM 577 C C . GLU A 1 70 ? -0.208 -31.535 7.083 1.00 84.44 70 GLU A C 1
ATOM 579 O O . GLU A 1 70 ? -0.707 -30.764 7.897 1.00 84.44 70 GLU A O 1
ATOM 584 N N . LEU A 1 71 ? 1.114 -31.622 6.912 1.00 85.56 71 LEU A N 1
ATOM 585 C CA . LEU A 1 71 ? 2.073 -30.822 7.674 1.00 85.56 71 LEU A CA 1
ATOM 586 C C . LEU A 1 71 ? 1.909 -29.320 7.395 1.00 85.56 71 LEU A C 1
ATOM 588 O O . LEU A 1 71 ? 1.939 -28.528 8.333 1.00 85.56 71 LEU A O 1
ATOM 592 N N . ASP A 1 72 ? 1.674 -28.932 6.140 1.00 87.19 72 ASP A N 1
ATOM 593 C CA . ASP A 1 72 ? 1.405 -27.545 5.738 1.00 87.19 72 ASP A CA 1
ATOM 594 C C . ASP A 1 72 ? 0.066 -27.034 6.302 1.00 87.19 72 ASP A C 1
ATOM 596 O O . ASP A 1 72 ? -0.011 -25.928 6.831 1.00 87.19 72 ASP A O 1
ATOM 600 N N . MET A 1 73 ? -0.988 -27.856 6.292 1.00 86.00 73 MET A N 1
ATOM 601 C CA . MET A 1 73 ? -2.263 -27.539 6.946 1.00 86.00 73 MET A CA 1
ATOM 602 C C . MET A 1 73 ? -2.102 -27.410 8.462 1.00 86.00 73 MET A C 1
ATOM 604 O O . MET A 1 73 ? -2.639 -26.482 9.057 1.00 86.00 73 MET A O 1
ATOM 608 N N . GLN A 1 74 ? -1.344 -28.297 9.104 1.00 85.00 74 GLN A N 1
ATOM 609 C CA . GLN A 1 74 ? -1.089 -28.234 10.542 1.00 85.00 74 GLN A CA 1
ATOM 610 C C . GLN A 1 74 ? -0.259 -27.007 10.929 1.00 85.00 74 GLN A C 1
ATOM 612 O O . GLN A 1 74 ? -0.551 -26.388 11.953 1.00 85.00 74 GLN A O 1
ATOM 617 N N . ALA A 1 75 ? 0.740 -26.636 10.126 1.00 84.50 75 ALA A N 1
ATOM 618 C CA . ALA A 1 75 ? 1.498 -25.403 10.314 1.00 84.50 75 ALA A CA 1
ATOM 619 C C . ALA A 1 75 ? 0.580 -24.185 10.166 1.00 84.50 75 ALA A C 1
ATOM 621 O O . ALA A 1 75 ? 0.503 -23.378 11.085 1.00 84.50 75 ALA A O 1
ATOM 622 N N . LYS A 1 76 ? -0.236 -24.125 9.105 1.00 84.75 76 LYS A N 1
ATOM 623 C CA . LYS A 1 76 ? -1.245 -23.069 8.909 1.00 84.75 76 LYS A CA 1
ATOM 624 C C . LYS A 1 76 ? -2.213 -22.955 10.083 1.00 84.75 76 LYS A C 1
ATOM 626 O O . LYS A 1 76 ? -2.494 -21.854 10.528 1.00 84.75 76 LYS A O 1
ATOM 631 N N . MET A 1 77 ? -2.685 -24.073 10.628 1.00 77.81 77 MET A N 1
ATOM 632 C CA . MET A 1 77 ? -3.596 -24.076 11.779 1.00 77.81 77 MET A CA 1
ATOM 633 C C . MET A 1 77 ? -2.917 -23.599 13.072 1.00 77.81 77 MET A C 1
ATOM 635 O O . MET A 1 77 ? -3.571 -22.996 13.917 1.00 77.81 77 MET A O 1
ATOM 639 N N . LYS A 1 78 ? -1.615 -23.855 13.244 1.00 82.69 78 LYS A N 1
ATOM 640 C CA . LYS A 1 78 ? -0.840 -23.418 14.420 1.00 82.69 78 LYS A CA 1
ATOM 641 C C . LYS A 1 78 ? -0.364 -21.970 14.315 1.00 82.69 78 LYS A C 1
ATOM 643 O O . LYS A 1 78 ? -0.295 -21.275 15.325 1.00 82.69 78 LYS A O 1
ATOM 648 N N . GLU A 1 79 ? -0.018 -21.538 13.111 1.00 79.12 79 GLU A N 1
ATOM 649 C CA . GLU A 1 79 ? 0.540 -20.220 12.823 1.00 79.12 79 GLU A CA 1
ATOM 650 C C . GLU A 1 79 ? -0.544 -19.189 12.486 1.00 79.12 79 GLU A C 1
ATOM 652 O O . GLU A 1 79 ? -0.260 -17.995 12.522 1.00 79.12 79 GLU A O 1
ATOM 657 N N . ASP A 1 80 ? -1.792 -19.608 12.227 1.00 85.00 80 ASP A N 1
ATOM 658 C CA . ASP A 1 80 ? -2.921 -18.693 12.062 1.00 85.00 80 ASP A CA 1
ATOM 659 C C . ASP A 1 80 ? -3.275 -18.023 13.410 1.00 85.00 80 ASP A C 1
ATOM 661 O O . ASP A 1 80 ? -3.835 -18.662 14.317 1.00 85.00 80 ASP A O 1
ATOM 665 N N . PRO A 1 81 ? -3.013 -16.710 13.573 1.00 85.75 81 PRO A N 1
ATOM 666 C CA . PRO A 1 81 ? -3.320 -15.994 14.807 1.00 85.75 81 PRO A CA 1
ATOM 667 C C . PRO A 1 81 ? -4.823 -15.983 15.113 1.00 85.75 81 PRO A C 1
ATOM 669 O O . PRO A 1 81 ? -5.213 -15.906 16.281 1.00 85.75 81 PRO A O 1
ATOM 672 N N . PHE A 1 82 ? -5.681 -16.087 14.094 1.00 85.25 82 PHE A N 1
ATOM 673 C CA . PHE A 1 82 ? -7.128 -16.115 14.265 1.00 85.25 82 PHE A CA 1
ATOM 674 C C . PHE A 1 82 ? -7.606 -17.449 14.845 1.00 85.25 82 PHE A C 1
ATOM 676 O O . PHE A 1 82 ? -8.468 -17.463 15.729 1.00 85.25 82 PHE A O 1
ATOM 683 N N . PHE A 1 83 ? -7.007 -18.565 14.426 1.00 88.44 83 PHE A N 1
ATOM 684 C CA . PHE A 1 83 ? -7.295 -19.880 14.994 1.00 88.44 83 PHE A CA 1
ATOM 685 C C . PHE A 1 83 ? -6.924 -19.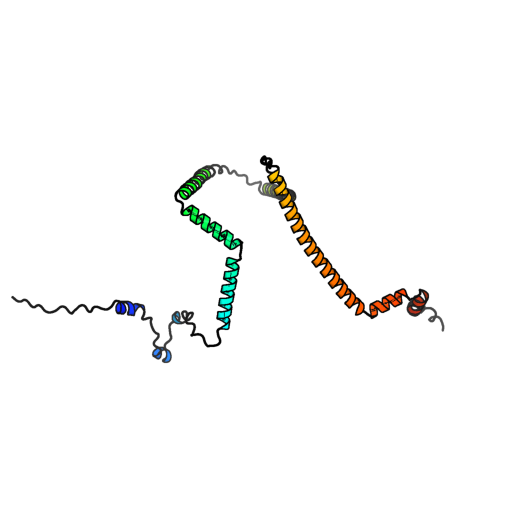943 16.482 1.00 88.44 83 PHE A C 1
ATOM 687 O O . PHE A 1 83 ? -7.735 -20.367 17.308 1.00 88.44 83 PHE A O 1
ATOM 694 N N . MET A 1 84 ? -5.758 -19.405 16.855 1.00 86.75 84 MET A N 1
ATOM 695 C CA . MET A 1 84 ? -5.326 -19.311 18.255 1.00 86.75 84 MET A CA 1
ATOM 696 C C . MET A 1 84 ? -6.260 -18.445 19.111 1.00 86.75 84 MET A C 1
ATOM 698 O O . MET A 1 84 ? -6.527 -18.766 20.273 1.00 86.75 84 MET A O 1
ATOM 702 N N . ILE A 1 85 ? -6.782 -17.351 18.552 1.00 87.62 85 ILE A N 1
ATOM 703 C CA . ILE A 1 85 ? -7.788 -16.516 19.223 1.00 87.62 85 ILE A CA 1
ATOM 704 C C . ILE A 1 85 ? -9.086 -17.307 19.413 1.00 87.62 85 ILE A C 1
ATOM 706 O O . ILE A 1 85 ? -9.615 -17.354 20.524 1.00 87.62 85 ILE A O 1
ATOM 710 N N . LYS A 1 86 ? -9.562 -17.991 18.370 1.00 92.69 86 LYS A N 1
ATOM 711 C CA . LYS A 1 86 ? -10.784 -18.800 18.417 1.00 92.69 86 LYS A CA 1
ATOM 712 C C . LYS A 1 86 ? -10.690 -19.937 19.439 1.00 92.69 86 LYS A C 1
ATOM 714 O O . LYS A 1 86 ? -11.621 -20.130 20.220 1.00 92.69 86 LYS A O 1
ATOM 719 N N . GLN A 1 87 ? -9.562 -20.643 19.496 1.00 93.56 87 GLN A N 1
ATOM 720 C CA . GLN A 1 87 ? -9.333 -21.700 20.481 1.00 93.56 87 GLN A CA 1
ATOM 721 C C . GLN A 1 87 ? -9.360 -21.148 21.915 1.00 93.56 87 GLN A C 1
ATOM 723 O O . GLN A 1 87 ? -10.051 -21.695 22.776 1.00 93.56 87 GLN A O 1
ATOM 728 N N . LYS A 1 88 ? -8.693 -20.012 22.170 1.00 93.81 88 LYS A N 1
ATOM 729 C CA . LYS A 1 88 ? -8.727 -19.336 23.480 1.00 93.81 88 LYS A CA 1
ATOM 730 C C . LYS A 1 88 ? -10.139 -18.895 23.871 1.00 93.81 88 LYS A C 1
ATOM 732 O O . LYS A 1 88 ? -10.517 -19.018 25.038 1.00 93.81 88 LYS A O 1
ATOM 737 N N . GLU A 1 89 ? -10.935 -18.404 22.922 1.00 93.12 89 GLU A N 1
ATOM 738 C CA . GLU A 1 89 ? -12.341 -18.066 23.162 1.00 93.12 89 GLU A CA 1
ATOM 739 C C . GLU A 1 89 ? -13.175 -19.297 23.544 1.00 93.12 89 GLU A C 1
ATOM 741 O O . GLU A 1 89 ? -13.992 -19.232 24.467 1.00 93.12 89 GLU A O 1
ATOM 746 N N . GLU A 1 90 ? -12.986 -20.424 22.856 1.00 93.56 90 GLU A N 1
ATOM 747 C CA . GLU A 1 90 ? -13.678 -21.680 23.155 1.00 93.56 90 GLU A CA 1
ATOM 748 C C . GLU A 1 90 ? -13.276 -22.252 24.518 1.00 93.56 90 GLU A C 1
ATOM 750 O O . GLU A 1 90 ? -14.140 -22.662 25.296 1.00 93.56 90 GLU A O 1
ATOM 755 N N . GLU A 1 91 ? -11.990 -22.222 24.858 1.00 93.69 91 GLU A N 1
ATOM 756 C CA . GLU A 1 91 ? -11.495 -22.620 26.176 1.00 93.69 91 GLU A CA 1
ATOM 757 C C . GLU A 1 91 ? -12.050 -21.725 27.285 1.00 93.69 91 GLU A C 1
ATOM 759 O O . GLU A 1 91 ? -12.495 -22.227 28.317 1.00 93.69 91 GLU A O 1
ATOM 764 N N . ALA A 1 92 ? -12.106 -20.408 27.073 1.00 92.94 92 ALA A N 1
ATOM 765 C CA . ALA A 1 92 ? -12.729 -19.487 28.016 1.00 92.94 92 ALA A CA 1
ATOM 766 C C . ALA A 1 92 ? -14.224 -19.795 28.203 1.00 92.94 92 ALA A C 1
ATOM 768 O O . ALA A 1 92 ? -14.702 -19.835 29.338 1.00 92.94 92 ALA A O 1
ATOM 769 N N . LYS A 1 93 ? -14.960 -20.088 27.120 1.00 90.19 93 LYS A N 1
ATOM 770 C CA . LYS A 1 93 ? -16.367 -20.526 27.193 1.00 90.19 93 LYS A CA 1
ATOM 771 C C . LYS A 1 93 ? -16.514 -21.823 27.986 1.00 90.19 93 LYS A C 1
ATOM 773 O O . LYS A 1 93 ? -17.379 -21.897 28.857 1.00 90.19 93 LYS A O 1
ATOM 778 N N . LYS A 1 94 ? -15.656 -22.819 27.740 1.00 92.44 94 LYS A N 1
ATOM 779 C CA . LYS A 1 94 ? -15.640 -24.081 28.498 1.00 92.44 94 LYS A CA 1
ATOM 780 C C . LYS A 1 94 ? -15.341 -23.838 29.977 1.00 92.44 94 LYS A C 1
ATOM 782 O O . LYS A 1 94 ? -16.078 -24.340 30.814 1.00 92.44 94 LYS A O 1
ATOM 787 N N . ARG A 1 95 ? -14.353 -23.000 30.311 1.00 90.56 95 ARG A N 1
ATOM 788 C CA . ARG A 1 95 ? -14.027 -22.615 31.700 1.00 90.56 95 ARG A CA 1
ATOM 789 C C . ARG A 1 95 ? -15.193 -21.914 32.402 1.00 90.56 95 ARG A C 1
ATOM 791 O O . ARG A 1 95 ? -15.428 -22.141 33.586 1.00 90.56 95 ARG A O 1
ATOM 798 N N . LEU A 1 96 ? -15.939 -21.068 31.689 1.00 82.62 96 LEU A N 1
ATOM 799 C CA . LEU A 1 96 ? -17.146 -20.428 32.223 1.00 82.62 96 LEU A CA 1
ATOM 800 C C . LEU A 1 96 ? -18.277 -21.436 32.461 1.00 82.62 96 LEU A C 1
ATOM 802 O O . LEU A 1 96 ? -18.988 -21.307 33.452 1.00 82.62 96 LEU A O 1
ATOM 806 N N . LEU A 1 97 ? -18.422 -22.431 31.583 1.00 82.69 97 LEU A N 1
ATOM 807 C CA . LEU A 1 97 ? -19.419 -23.496 31.706 1.00 82.69 97 LEU A CA 1
ATOM 808 C C . LEU A 1 97 ? -19.076 -24.487 32.832 1.00 82.69 97 LEU A C 1
ATOM 810 O O . LEU A 1 97 ? -19.961 -24.905 33.571 1.00 82.69 97 LEU A O 1
ATOM 814 N N . GLN A 1 98 ? -17.791 -24.818 32.989 1.00 87.62 98 GLN A N 1
ATOM 815 C CA . GLN A 1 98 ? -17.260 -25.669 34.058 1.00 87.62 98 GLN A CA 1
ATOM 816 C C . GLN A 1 98 ? -17.395 -25.023 35.443 1.00 87.62 98 GLN A C 1
ATOM 818 O O . GLN A 1 98 ? -17.384 -25.725 36.448 1.00 87.62 98 GLN A O 1
ATOM 823 N N . ASN A 1 99 ? -17.546 -23.695 35.517 1.00 90.69 99 ASN A N 1
ATOM 824 C CA . ASN A 1 99 ? -17.784 -22.989 36.769 1.00 90.69 99 ASN A CA 1
ATOM 825 C C . ASN A 1 99 ? -19.299 -22.918 37.083 1.00 90.69 99 ASN A C 1
ATOM 827 O O . ASN A 1 99 ? -20.018 -22.113 36.478 1.00 90.69 99 ASN A O 1
ATOM 831 N N . PRO A 1 100 ? -19.802 -23.674 38.079 1.00 89.06 100 PRO A N 1
ATOM 832 C CA . PRO A 1 100 ? -21.235 -23.751 38.372 1.00 89.06 100 PRO A CA 1
ATOM 833 C C . PRO A 1 100 ? -21.831 -22.438 38.912 1.00 89.06 100 PRO A C 1
ATOM 835 O O . PRO A 1 100 ? -23.034 -22.210 38.780 1.00 89.06 100 PRO A O 1
ATOM 838 N N . ILE A 1 101 ? -21.020 -21.549 39.499 1.00 88.00 101 ILE A N 1
ATOM 839 C CA . ILE A 1 101 ? -21.473 -20.243 40.007 1.00 88.00 101 ILE A CA 1
ATOM 840 C C . ILE A 1 101 ? -21.727 -19.288 38.832 1.00 88.00 101 ILE A C 1
ATOM 842 O O . ILE A 1 101 ? -22.802 -18.688 38.741 1.00 88.00 101 ILE A O 1
ATOM 846 N N . LYS A 1 102 ? -20.785 -19.213 37.883 1.00 80.00 102 LYS A N 1
ATOM 847 C CA . LYS A 1 102 ? -20.917 -18.384 36.671 1.00 80.00 102 LYS A CA 1
ATOM 848 C C . LYS A 1 102 ? -22.008 -18.904 35.734 1.00 80.00 102 LYS A C 1
ATOM 850 O O . LYS A 1 102 ? -22.719 -18.112 35.119 1.00 80.00 102 LYS A O 1
ATOM 855 N N . LEU A 1 103 ? -22.218 -20.218 35.683 1.00 84.12 103 LEU A N 1
ATOM 856 C CA . LEU A 1 103 ? -23.316 -20.831 34.936 1.00 84.12 103 LEU A CA 1
ATOM 857 C C . LEU A 1 103 ? -24.693 -20.377 35.450 1.00 84.12 103 LEU A C 1
ATOM 859 O O . LEU A 1 103 ? -25.554 -19.985 34.660 1.00 84.12 103 LEU A O 1
ATOM 863 N N . LYS A 1 104 ? -24.887 -20.366 36.777 1.00 86.94 104 LYS A N 1
ATOM 864 C CA . LYS A 1 104 ? -26.123 -19.874 37.412 1.00 86.94 104 LYS A CA 1
ATOM 865 C C . LYS A 1 104 ? -26.345 -18.383 37.148 1.00 86.94 104 LYS A C 1
ATOM 867 O O . LYS A 1 104 ? -27.480 -17.959 36.925 1.00 86.94 104 LYS A O 1
ATOM 872 N N . GLU A 1 105 ? -25.283 -17.581 37.151 1.00 86.56 105 GLU A N 1
ATOM 873 C CA . GLU A 1 105 ? -25.345 -16.153 36.822 1.00 86.56 105 GLU A CA 1
ATOM 874 C C . GLU A 1 105 ? -25.768 -15.916 35.362 1.00 86.56 105 GLU A C 1
ATOM 876 O O . GLU A 1 105 ? -26.721 -15.173 35.101 1.00 86.56 105 GLU A O 1
ATOM 881 N N . LEU A 1 106 ? -25.151 -16.632 34.416 1.00 83.31 106 LEU A N 1
ATOM 882 C CA . LEU A 1 106 ? -25.521 -16.602 32.999 1.00 83.31 106 LEU A CA 1
ATOM 883 C C . LEU A 1 106 ? -26.976 -17.041 32.782 1.00 83.31 106 LEU A C 1
ATOM 885 O O . LEU A 1 106 ? -27.727 -16.388 32.052 1.00 83.31 106 LEU A O 1
ATOM 889 N N . GLN A 1 107 ? -27.418 -18.097 33.466 1.00 82.00 107 GLN A N 1
ATOM 890 C CA . GLN A 1 107 ? -28.795 -18.584 33.393 1.00 82.00 107 GLN A CA 1
ATOM 891 C C . GLN A 1 107 ? -29.803 -17.534 33.896 1.00 82.00 107 GLN A C 1
ATOM 893 O O . GLN A 1 107 ? -30.833 -17.311 33.251 1.00 82.00 107 GLN A O 1
ATOM 898 N N . LYS A 1 108 ? -29.500 -16.828 34.998 1.00 86.19 108 LYS A N 1
ATOM 899 C CA . LYS A 1 108 ? -30.332 -15.722 35.510 1.00 86.19 108 LYS A CA 1
ATOM 900 C C . LYS A 1 108 ? -30.435 -14.572 34.507 1.00 86.19 108 LYS A C 1
ATOM 902 O O . LYS A 1 108 ? -31.527 -14.033 34.319 1.00 86.19 108 LYS A O 1
ATOM 907 N N . ILE A 1 109 ? -29.335 -14.203 33.851 1.00 84.12 109 ILE A N 1
ATOM 908 C CA . ILE A 1 109 ? -29.321 -13.125 32.849 1.00 84.12 109 ILE A CA 1
ATOM 909 C C . ILE A 1 109 ? -30.136 -13.519 31.612 1.00 84.12 109 ILE A C 1
ATOM 911 O O . ILE A 1 109 ? -30.908 -12.700 31.128 1.00 84.12 109 ILE A O 1
ATOM 915 N N . VAL A 1 110 ? -30.056 -14.768 31.138 1.00 81.12 110 VAL A N 1
ATOM 916 C CA . VAL A 1 110 ? -30.820 -15.256 29.969 1.00 81.12 110 VAL A CA 1
ATOM 917 C C . VAL A 1 110 ? -32.329 -15.358 30.238 1.00 81.12 110 VAL A C 1
ATOM 919 O O . VAL A 1 110 ? -33.140 -15.158 29.327 1.00 81.12 110 VAL A O 1
ATOM 922 N N . GLN A 1 111 ? -32.746 -15.633 31.476 1.00 73.25 111 GLN A N 1
ATOM 923 C CA . GLN A 1 111 ? -34.169 -15.718 31.829 1.00 73.25 111 GLN A CA 1
ATOM 924 C C . GLN A 1 111 ? -34.879 -14.350 31.882 1.00 73.25 111 GLN A C 1
ATOM 926 O O . GLN A 1 111 ? -36.065 -14.268 31.548 1.00 73.25 111 GLN A O 1
ATOM 931 N N . LYS A 1 112 ? -34.176 -13.268 32.242 1.00 69.25 112 LYS A N 1
ATOM 932 C CA . LYS A 1 112 ? -34.735 -11.903 32.345 1.00 69.25 112 LYS A CA 1
ATOM 933 C C . LYS A 1 112 ? -35.309 -11.339 31.018 1.00 69.25 112 LYS A C 1
ATOM 935 O O . LYS A 1 112 ? -36.483 -10.963 31.008 1.00 69.25 112 LYS A O 1
ATOM 940 N N . PRO A 1 113 ? -34.602 -11.348 29.866 1.00 61.62 113 PRO A N 1
ATOM 941 C CA . PRO A 1 113 ? -35.083 -10.739 28.618 1.00 61.62 113 PRO A CA 1
ATOM 942 C C . PRO A 1 113 ? -36.220 -11.517 27.930 1.00 61.62 113 PRO A C 1
ATOM 944 O O . PRO A 1 113 ? -36.948 -10.954 27.107 1.00 61.62 113 PRO A O 1
ATOM 947 N N . LYS A 1 114 ? -36.422 -12.805 28.256 1.00 58.97 114 LYS A N 1
ATOM 948 C CA . LYS A 1 114 ? -37.531 -13.608 27.701 1.00 58.97 114 LYS A CA 1
ATOM 949 C C . LYS A 1 114 ? -38.902 -13.175 28.243 1.00 58.97 114 LYS A C 1
ATOM 951 O O . LYS A 1 114 ? -39.901 -13.314 27.535 1.00 58.97 114 LYS A O 1
ATOM 956 N N . LYS A 1 115 ? -38.965 -12.606 29.454 1.00 57.47 115 LYS A N 1
ATOM 957 C CA . LYS A 1 115 ? -40.217 -12.121 30.069 1.00 57.47 115 LYS A CA 1
ATOM 958 C C . LYS A 1 115 ? -40.668 -10.763 29.510 1.00 57.47 115 LYS A C 1
ATOM 960 O O . LYS A 1 115 ? -41.867 -10.524 29.381 1.00 57.47 115 LYS A O 1
ATOM 965 N N . GLU A 1 116 ? -39.737 -9.909 29.089 1.00 57.22 116 GLU A N 1
ATOM 966 C CA . GLU A 1 116 ? -40.047 -8.561 28.585 1.00 57.22 116 GLU A CA 1
ATOM 967 C C . GLU A 1 116 ? -40.536 -8.549 27.126 1.00 57.22 116 GLU A C 1
ATOM 969 O O . GLU A 1 116 ? -41.459 -7.806 26.780 1.00 57.22 116 GLU A O 1
ATOM 974 N N . LYS A 1 117 ? -40.004 -9.426 26.260 1.00 54.44 117 LYS A N 1
ATOM 975 C CA . LYS A 1 117 ? -40.407 -9.493 24.839 1.00 54.44 117 LYS A CA 1
ATOM 976 C C . LYS A 1 117 ? -41.848 -9.984 24.621 1.00 54.44 117 LYS A C 1
ATOM 978 O O . LYS A 1 117 ? -42.476 -9.580 23.643 1.00 54.44 117 LYS A O 1
ATOM 983 N N . LYS A 1 118 ? -42.418 -10.785 25.535 1.00 52.78 118 LYS A N 1
ATOM 984 C CA . LYS A 1 118 ? -43.824 -11.241 25.453 1.00 52.78 118 LYS A CA 1
ATOM 985 C C . LYS A 1 118 ? -44.847 -10.114 25.681 1.00 52.78 118 LYS A C 1
ATOM 987 O O . LYS A 1 118 ? -45.946 -10.196 25.142 1.00 52.78 118 LYS A O 1
ATOM 992 N N . LYS A 1 119 ? -44.498 -9.030 26.390 1.00 51.28 119 LYS A N 1
ATOM 993 C CA . LYS A 1 119 ? -45.424 -7.910 26.669 1.00 51.28 119 LYS A CA 1
ATOM 994 C C . LYS A 1 119 ? -45.582 -6.920 25.501 1.00 51.28 119 LYS A C 1
ATOM 996 O O . LYS A 1 119 ? -46.628 -6.293 25.376 1.00 51.28 119 LYS A O 1
ATOM 1001 N N . LYS A 1 120 ? -44.598 -6.809 24.597 1.00 48.47 120 LYS A N 1
ATOM 1002 C CA . LYS A 1 120 ? -44.619 -5.838 23.476 1.00 48.47 120 LYS A CA 1
ATOM 1003 C C . LYS A 1 120 ? -45.401 -6.287 22.229 1.00 48.47 120 LYS A C 1
ATOM 1005 O O . LYS A 1 120 ? -45.699 -5.450 21.384 1.00 48.47 120 LYS A O 1
ATOM 1010 N N . LYS A 1 121 ? -45.765 -7.571 22.099 1.00 45.53 121 LYS A N 1
ATOM 1011 C CA . LYS A 1 121 ? -46.429 -8.119 20.892 1.00 45.53 121 LYS A CA 1
ATOM 1012 C C . LYS A 1 121 ? -47.968 -8.001 20.880 1.00 45.53 121 LYS A C 1
ATOM 1014 O O . LYS A 1 121 ? -48.567 -8.268 19.847 1.00 45.53 121 LYS A O 1
ATOM 1019 N N . LYS A 1 122 ? -48.613 -7.575 21.978 1.00 47.84 122 LYS A N 1
ATOM 1020 C CA . LYS A 1 122 ? -50.090 -7.531 22.117 1.00 47.84 122 LYS A CA 1
ATOM 1021 C C . LYS A 1 122 ? -50.776 -6.208 21.714 1.00 47.84 122 LYS A C 1
ATOM 1023 O O . LYS A 1 122 ? -51.991 -6.135 21.806 1.00 47.84 122 LYS A O 1
ATOM 1028 N N . LYS A 1 123 ? -50.053 -5.168 21.265 1.00 47.59 123 LYS A N 1
ATOM 1029 C CA . LYS A 1 123 ? -50.614 -3.799 21.110 1.00 47.59 123 LYS A CA 1
ATOM 1030 C C . LYS A 1 123 ? -50.692 -3.251 19.669 1.00 47.59 123 LYS A C 1
ATOM 1032 O O . LYS A 1 123 ? -50.726 -2.040 19.502 1.00 47.59 123 LYS A O 1
ATOM 1037 N N . LYS A 1 124 ? -50.667 -4.090 18.621 1.00 43.34 124 LYS A N 1
ATOM 1038 C CA . LYS A 1 124 ? -50.552 -3.612 17.218 1.00 43.34 124 LYS A CA 1
ATOM 1039 C C . LYS A 1 124 ? -51.543 -4.207 16.199 1.00 43.34 124 LYS A C 1
ATOM 1041 O O . LYS A 1 124 ? -51.190 -4.360 15.035 1.00 43.34 124 LYS A O 1
ATOM 1046 N N . ARG A 1 125 ? -52.772 -4.549 16.603 1.00 46.09 125 ARG A N 1
ATOM 1047 C CA . ARG A 1 125 ? -53.834 -4.976 15.667 1.00 46.09 125 ARG A CA 1
ATOM 1048 C C . ARG A 1 125 ? -55.186 -4.351 16.038 1.00 46.09 125 ARG A C 1
ATOM 1050 O O . ARG A 1 125 ? -55.840 -4.862 16.936 1.00 46.09 125 ARG A O 1
ATOM 1057 N N . ARG A 1 126 ? -55.497 -3.221 15.396 1.00 40.94 126 ARG A N 1
ATOM 1058 C CA . ARG A 1 126 ? -56.764 -2.455 15.274 1.00 40.94 126 ARG A CA 1
ATOM 1059 C C . ARG A 1 126 ? -56.393 -1.243 14.397 1.00 40.94 126 ARG A C 1
ATOM 1061 O O . ARG A 1 126 ? -55.386 -0.617 14.708 1.00 40.94 126 ARG A O 1
ATOM 1068 N N . ASP A 1 127 ? -57.006 -0.887 13.278 1.00 37.97 127 ASP A N 1
ATOM 1069 C CA . ASP A 1 127 ? -58.223 -1.321 12.598 1.00 37.97 127 ASP A CA 1
ATOM 1070 C C . ASP A 1 127 ? -58.057 -1.115 11.084 1.00 37.97 127 ASP A C 1
ATOM 1072 O O . ASP A 1 127 ? -57.259 -0.285 10.640 1.00 37.97 127 ASP A O 1
ATOM 1076 N N . SER A 1 128 ? -58.817 -1.893 10.316 1.00 43.25 128 SER A N 1
ATOM 1077 C CA . SER A 1 128 ? -59.045 -1.762 8.877 1.00 43.25 128 SER A CA 1
ATOM 1078 C C . SER A 1 128 ? -60.380 -1.057 8.615 1.00 43.25 128 SER A C 1
ATOM 1080 O O . SER A 1 128 ? -61.367 -1.401 9.256 1.00 43.25 128 SER A O 1
ATOM 1082 N N . SER A 1 129 ? -60.436 -0.160 7.631 1.00 38.16 129 SER A N 1
ATOM 1083 C CA . SER A 1 129 ? -61.669 0.316 6.977 1.00 38.16 129 SER A CA 1
ATOM 1084 C C . SER A 1 129 ? -61.246 0.965 5.654 1.00 38.16 129 SER A C 1
ATOM 1086 O O . SER A 1 129 ? -60.477 1.920 5.669 1.00 38.16 129 SER A O 1
ATOM 1088 N N . SER A 1 130 ? -61.403 0.270 4.525 1.00 38.69 130 SER A N 1
ATOM 1089 C CA . SER A 1 130 ? -62.526 0.399 3.579 1.00 38.69 130 SER A CA 1
ATOM 1090 C C . SER A 1 130 ? -62.626 1.794 2.954 1.00 38.69 130 SER A C 1
ATOM 1092 O O . SER A 1 130 ? -63.111 2.701 3.616 1.00 38.69 130 SER A O 1
ATOM 1094 N N . ASP A 1 131 ? -62.159 1.943 1.706 1.00 46.69 131 ASP A N 1
ATOM 1095 C CA . ASP A 1 131 ? -62.821 2.769 0.679 1.00 46.69 131 ASP A CA 1
ATOM 1096 C C . ASP A 1 131 ? -62.191 2.514 -0.710 1.00 46.69 131 ASP A C 1
ATOM 1098 O O . ASP A 1 131 ? -60.969 2.628 -0.887 1.00 46.69 131 ASP A O 1
ATOM 1102 N N . SER A 1 132 ? -63.036 2.104 -1.660 1.00 52.81 132 SER A N 1
ATOM 1103 C CA . SER A 1 132 ? -62.722 1.367 -2.898 1.00 52.81 132 SER A CA 1
ATOM 1104 C C . SER A 1 132 ? -62.709 2.235 -4.171 1.00 52.81 132 SER A C 1
ATOM 1106 O O . SER A 1 132 ? -62.663 1.695 -5.272 1.00 52.81 132 SER A O 1
ATOM 1108 N N . GLY A 1 133 ? -62.738 3.567 -4.060 1.00 51.94 133 GLY A N 1
ATOM 1109 C CA . GLY A 1 133 ? -62.662 4.486 -5.215 1.00 51.94 133 GLY A CA 1
ATOM 1110 C C . GLY A 1 133 ? -61.269 5.067 -5.486 1.00 51.94 133 GLY A C 1
ATOM 1111 O O . GLY A 1 133 ? -61.062 5.824 -6.427 1.00 51.94 133 GLY A O 1
ATOM 1112 N N . ASP A 1 134 ? -60.303 4.721 -4.642 1.00 57.34 134 ASP A N 1
ATOM 1113 C CA . ASP A 1 134 ? -59.189 5.613 -4.319 1.00 57.34 134 ASP A CA 1
ATOM 1114 C C . ASP A 1 134 ? -57.823 4.977 -4.627 1.00 57.34 134 ASP A C 1
ATOM 1116 O O . ASP A 1 134 ? -56.779 5.414 -4.159 1.00 57.34 134 ASP A O 1
ATOM 1120 N N . GLU A 1 135 ? -57.810 3.879 -5.380 1.00 62.47 135 GLU A N 1
ATOM 1121 C CA . GLU A 1 135 ? -56.629 3.031 -5.562 1.00 62.47 135 GLU A CA 1
ATOM 1122 C C . GLU A 1 135 ? -55.585 3.679 -6.478 1.00 62.47 135 GLU A C 1
ATOM 1124 O O . GLU A 1 135 ? -54.384 3.589 -6.226 1.00 62.47 135 GLU A O 1
ATOM 1129 N N . ILE A 1 136 ? -56.033 4.423 -7.493 1.00 66.06 136 ILE A N 1
ATOM 1130 C CA . ILE A 1 136 ? -55.154 5.169 -8.403 1.00 66.06 136 ILE A CA 1
ATOM 1131 C C . ILE A 1 136 ? -54.542 6.374 -7.683 1.00 66.06 136 ILE A C 1
ATOM 1133 O O . ILE A 1 136 ? -53.334 6.601 -7.784 1.00 66.06 136 ILE A O 1
ATOM 1137 N N . TYR A 1 137 ? -55.341 7.111 -6.908 1.00 69.06 137 TYR A N 1
ATOM 1138 C CA . TYR A 1 137 ? -54.861 8.260 -6.142 1.00 69.06 137 TYR A CA 1
ATOM 1139 C C . TYR A 1 137 ? -53.963 7.826 -4.975 1.00 69.06 137 TYR A C 1
ATOM 1141 O O . TYR A 1 137 ? -52.887 8.395 -4.783 1.00 69.06 137 TYR A O 1
ATOM 1149 N N . LYS A 1 138 ? -54.308 6.736 -4.273 1.00 75.88 138 LYS A N 1
ATOM 1150 C CA . LYS A 1 138 ? -53.445 6.099 -3.264 1.00 75.88 138 LYS A CA 1
ATOM 1151 C C . LYS A 1 138 ? -52.142 5.598 -3.875 1.00 75.88 138 LYS A C 1
ATOM 1153 O O . LYS A 1 138 ? -51.088 5.867 -3.307 1.00 75.88 138 LYS A O 1
ATOM 1158 N N . LYS A 1 139 ? -52.173 4.954 -5.046 1.00 79.56 139 LYS A N 1
ATOM 1159 C CA . LYS A 1 139 ? -50.968 4.500 -5.760 1.00 79.56 139 LYS A CA 1
ATOM 1160 C C . LYS A 1 139 ? -50.104 5.673 -6.218 1.00 79.56 139 LYS A C 1
ATOM 1162 O O . LYS A 1 139 ? -48.884 5.610 -6.097 1.00 79.56 139 LYS A O 1
ATOM 1167 N N . TYR A 1 140 ? -50.710 6.761 -6.692 1.00 77.62 140 TYR A N 1
ATOM 1168 C CA . TYR A 1 140 ? -50.000 7.993 -7.034 1.00 77.62 140 TYR A CA 1
ATOM 1169 C C . TYR A 1 140 ? -49.333 8.620 -5.801 1.00 77.62 140 TYR A C 1
ATOM 1171 O O . TYR A 1 140 ? -48.130 8.882 -5.813 1.00 77.62 140 TYR A O 1
ATOM 1179 N N . LEU A 1 141 ? -50.069 8.766 -4.697 1.00 82.81 141 LEU A N 1
ATOM 1180 C CA . LEU A 1 141 ? -49.538 9.234 -3.415 1.00 82.81 141 LEU A CA 1
ATOM 1181 C C . LEU A 1 141 ? -48.432 8.324 -2.874 1.00 82.81 141 LEU A C 1
ATOM 1183 O O . LEU A 1 141 ? -47.442 8.814 -2.334 1.00 82.81 141 LEU A O 1
ATOM 1187 N N . GLU A 1 142 ? -48.565 7.009 -3.024 1.00 85.00 142 GLU A N 1
ATOM 1188 C CA . GLU A 1 142 ? -47.560 6.035 -2.608 1.00 85.00 142 GLU A CA 1
ATOM 1189 C C . GLU A 1 142 ? -46.299 6.127 -3.474 1.00 85.00 142 GLU A C 1
ATOM 1191 O O . GLU A 1 142 ? -45.190 6.095 -2.944 1.00 85.00 142 GLU A O 1
ATOM 1196 N N . LEU A 1 143 ? -46.434 6.336 -4.786 1.00 83.25 143 LEU A N 1
ATOM 1197 C CA . LEU A 1 143 ? -45.305 6.565 -5.691 1.00 83.25 143 LEU A CA 1
ATOM 1198 C C . LEU A 1 143 ? -44.570 7.871 -5.373 1.00 83.25 143 LEU A C 1
ATOM 1200 O O . LEU A 1 143 ? -43.337 7.875 -5.327 1.00 83.25 143 LEU A O 1
ATOM 1204 N N . VAL A 1 144 ? -45.302 8.956 -5.104 1.00 84.62 144 VAL A N 1
ATOM 1205 C CA . VAL A 1 144 ? -44.723 10.243 -4.689 1.00 84.62 144 VAL A CA 1
ATOM 1206 C C . VAL A 1 144 ? -44.006 10.091 -3.345 1.00 84.62 144 VAL A C 1
ATOM 1208 O O . VAL A 1 144 ? -42.830 10.444 -3.238 1.00 84.62 144 VAL A O 1
ATOM 1211 N N . LYS A 1 145 ? -44.640 9.454 -2.353 1.00 85.81 145 LYS A N 1
ATOM 1212 C CA . LYS A 1 145 ? -44.020 9.167 -1.047 1.00 85.81 145 LYS A CA 1
ATOM 1213 C C . LYS A 1 145 ? -42.792 8.272 -1.168 1.00 85.81 145 LYS A C 1
ATOM 1215 O O . LYS A 1 145 ? -41.784 8.546 -0.529 1.00 85.81 145 LYS A O 1
ATOM 1220 N N . LYS A 1 146 ? -42.823 7.245 -2.020 1.00 86.31 146 LYS A N 1
ATOM 1221 C CA . LYS A 1 146 ? -41.688 6.341 -2.265 1.00 86.31 146 LYS A CA 1
ATOM 1222 C C . LYS A 1 146 ? -40.532 7.053 -2.962 1.00 86.31 146 LYS A C 1
ATOM 1224 O O . LYS A 1 146 ? -39.369 6.744 -2.695 1.00 86.31 146 LYS A O 1
ATOM 1229 N N . LYS A 1 147 ? -40.828 8.009 -3.849 1.00 82.75 147 LYS A N 1
ATOM 1230 C CA . LYS A 1 147 ? -39.821 8.851 -4.507 1.00 82.75 147 LYS A CA 1
ATOM 1231 C C . LYS A 1 147 ? -39.170 9.799 -3.502 1.00 82.75 147 LYS A C 1
ATOM 1233 O O . LYS A 1 147 ? -37.943 9.853 -3.444 1.00 82.75 147 LYS A O 1
ATOM 1238 N N . GLU A 1 148 ? -39.964 10.441 -2.648 1.00 80.69 148 GLU A N 1
ATOM 1239 C CA . GLU A 1 148 ? -39.450 11.251 -1.543 1.00 80.69 148 GLU A CA 1
ATOM 1240 C C . GLU A 1 148 ? -38.664 10.430 -0.519 1.00 80.69 148 GLU A C 1
ATOM 1242 O O . GLU A 1 148 ? -37.625 10.883 -0.050 1.00 80.69 148 GLU A O 1
ATOM 1247 N N . GLU A 1 149 ? -39.118 9.227 -0.161 1.00 82.62 149 GLU A N 1
ATOM 1248 C CA . GLU A 1 149 ? -38.390 8.337 0.745 1.00 82.62 149 GLU A CA 1
ATOM 1249 C C . GLU A 1 149 ? -37.065 7.896 0.141 1.00 82.62 149 GLU A C 1
ATOM 1251 O O . GLU A 1 149 ? -36.052 7.961 0.829 1.00 82.62 149 GLU A O 1
ATOM 1256 N N . LYS A 1 150 ? -37.028 7.528 -1.147 1.00 81.44 150 LYS A N 1
ATOM 1257 C CA . LYS A 1 150 ? -35.772 7.225 -1.848 1.00 81.44 150 LYS A CA 1
ATOM 1258 C C . LYS A 1 150 ? -34.839 8.428 -1.887 1.00 81.44 150 LYS A C 1
ATOM 1260 O O . LYS A 1 150 ? -33.629 8.261 -1.753 1.00 81.44 150 LYS A O 1
ATOM 1265 N N . GLU A 1 151 ? -35.363 9.634 -2.075 1.00 79.25 151 GLU A N 1
ATOM 1266 C CA . GLU A 1 151 ? -34.551 10.849 -2.078 1.00 79.25 151 GLU A CA 1
ATOM 1267 C C . GLU A 1 151 ? -34.040 11.190 -0.671 1.00 79.25 151 GLU A C 1
ATOM 1269 O O . GLU A 1 151 ? -32.857 11.483 -0.497 1.00 79.25 151 GLU A O 1
ATOM 1274 N N . LYS A 1 152 ? -34.887 11.057 0.355 1.00 77.81 152 LYS A N 1
ATOM 1275 C CA . LYS A 1 152 ? -34.517 11.185 1.771 1.00 77.81 152 LYS A CA 1
ATOM 1276 C C . LYS A 1 152 ? -33.518 10.102 2.179 1.00 77.81 152 LYS A C 1
ATOM 1278 O O . LYS A 1 152 ? -32.595 10.399 2.926 1.00 77.81 152 LYS A O 1
ATOM 1283 N N . GLU A 1 153 ? -33.631 8.876 1.674 1.00 74.50 153 GLU A N 1
ATOM 1284 C CA . GLU A 1 153 ? -32.681 7.784 1.904 1.00 74.50 153 GLU A CA 1
ATOM 1285 C C . GLU A 1 153 ? -31.346 8.051 1.202 1.00 74.50 153 GLU A C 1
ATOM 1287 O O . GLU A 1 153 ? -30.294 7.896 1.814 1.00 74.50 153 GLU A O 1
ATOM 1292 N N . ARG A 1 154 ? -31.360 8.524 -0.050 1.00 73.62 154 ARG A N 1
ATOM 1293 C CA . ARG A 1 154 ? -30.150 8.940 -0.778 1.00 73.62 154 ARG A CA 1
ATOM 1294 C C . ARG A 1 154 ? -29.448 10.109 -0.089 1.00 73.62 154 ARG A C 1
ATOM 1296 O O . ARG A 1 154 ? -28.231 10.060 0.076 1.00 73.62 154 ARG A O 1
ATOM 1303 N N . LYS A 1 155 ? -30.198 11.115 0.376 1.00 69.94 155 LYS A N 1
ATOM 1304 C CA . LYS A 1 155 ? -29.675 12.221 1.194 1.00 69.94 155 LYS A CA 1
ATOM 1305 C C . LYS A 1 155 ? -29.123 11.697 2.518 1.00 69.94 155 LYS A C 1
ATOM 1307 O O . LYS A 1 155 ? -27.991 12.022 2.845 1.00 69.94 155 LYS A O 1
ATOM 1312 N N . ARG A 1 156 ? -29.840 10.801 3.209 1.00 63.78 156 ARG A N 1
ATOM 1313 C CA . ARG A 1 156 ? -29.371 10.132 4.436 1.00 63.78 156 ARG A CA 1
ATOM 1314 C C . ARG A 1 156 ? -28.118 9.298 4.220 1.00 63.78 156 ARG A C 1
ATOM 1316 O O . ARG A 1 156 ? -27.329 9.258 5.143 1.00 63.78 156 ARG A O 1
ATOM 1323 N N . LYS A 1 157 ? -27.932 8.634 3.072 1.00 63.09 157 LYS A N 1
ATOM 1324 C CA . LYS A 1 157 ? -26.729 7.844 2.743 1.00 63.09 157 LYS A CA 1
ATOM 1325 C C . LYS A 1 157 ? -25.541 8.734 2.379 1.00 63.09 157 LYS A C 1
ATOM 1327 O O . LYS A 1 157 ? -24.435 8.438 2.806 1.00 63.09 157 LYS A O 1
ATOM 1332 N N . ARG A 1 158 ? -25.770 9.849 1.674 1.00 59.78 158 ARG A N 1
ATOM 1333 C CA . ARG A 1 158 ? -24.739 10.868 1.394 1.00 59.78 158 ARG A CA 1
ATOM 1334 C C . ARG A 1 158 ? -24.313 11.651 2.640 1.00 59.78 158 ARG A C 1
ATOM 1336 O O . ARG A 1 158 ? -23.145 11.992 2.751 1.00 59.78 158 ARG A O 1
ATOM 1343 N N . SER A 1 159 ? -25.221 11.892 3.588 1.00 55.75 159 SER A N 1
ATOM 1344 C CA . SER A 1 159 ? -24.901 12.486 4.894 1.00 55.75 159 SER A CA 1
ATOM 1345 C C . SER A 1 159 ? -24.597 11.455 5.986 1.00 55.75 159 SER A C 1
ATOM 1347 O O . SER A 1 159 ? -24.215 11.838 7.088 1.00 55.75 159 SER A O 1
ATOM 1349 N N . LYS A 1 160 ? -24.669 10.147 5.683 1.00 53.50 160 LYS A N 1
ATOM 1350 C CA . LYS A 1 160 ? -24.083 9.073 6.502 1.00 53.50 160 LYS A CA 1
ATOM 1351 C C . LYS A 1 160 ? -22.580 8.959 6.233 1.00 53.50 160 LYS A C 1
ATOM 1353 O O . LYS A 1 160 ? -22.051 7.864 6.081 1.00 53.50 160 LYS A O 1
ATOM 1358 N N . SER A 1 161 ? -21.857 10.078 6.303 1.00 57.53 161 SER A N 1
ATOM 1359 C CA . SER A 1 161 ? -20.604 9.957 7.049 1.00 57.53 161 SER A CA 1
ATOM 1360 C C . SER A 1 161 ? -21.022 9.399 8.412 1.00 57.53 161 SER A C 1
ATOM 1362 O O . SER A 1 161 ? -22.060 9.851 8.917 1.00 57.53 161 SER A O 1
ATOM 1364 N N . PRO A 1 162 ? -20.372 8.358 8.963 1.00 59.16 162 PRO A N 1
ATOM 1365 C CA . PRO A 1 162 ? -20.698 7.898 10.299 1.00 59.16 162 PRO A CA 1
ATOM 1366 C C . PRO A 1 162 ? -20.720 9.153 11.151 1.00 59.16 162 PRO A C 1
ATOM 1368 O O . PRO A 1 162 ? -19.708 9.838 11.251 1.00 59.16 162 PRO A O 1
ATOM 1371 N N . GLU A 1 163 ? -21.898 9.530 11.642 1.00 53.94 163 GLU A N 1
ATOM 1372 C CA . GLU A 1 163 ? -22.011 10.623 12.582 1.00 53.94 163 GLU A CA 1
ATOM 1373 C C . GLU A 1 163 ? -21.191 10.104 13.749 1.00 53.94 163 GLU A C 1
ATOM 1375 O O . GLU A 1 163 ? -21.626 9.194 14.466 1.00 53.94 163 GLU A O 1
ATOM 1380 N N . ILE A 1 164 ? -19.930 10.544 13.814 1.00 57.19 164 ILE A N 1
ATOM 1381 C CA . ILE A 1 164 ? -19.033 10.251 14.908 1.00 57.19 164 ILE A CA 1
ATOM 1382 C C . ILE A 1 164 ? -19.733 10.971 16.036 1.00 57.19 164 ILE A C 1
ATOM 1384 O O . ILE A 1 164 ? -19.532 12.158 16.271 1.00 57.19 164 ILE A O 1
ATOM 1388 N N . LYS A 1 165 ? -20.658 10.261 16.686 1.00 55.28 165 LYS A N 1
ATOM 1389 C CA . LYS A 1 165 ? -21.154 10.624 17.990 1.00 55.28 165 LYS A CA 1
ATOM 1390 C C . LYS A 1 165 ? -19.874 10.673 18.784 1.00 55.28 165 LYS A C 1
ATOM 1392 O O . LYS A 1 165 ? -19.354 9.617 19.149 1.00 55.28 165 LYS A O 1
ATOM 1397 N N . HIS A 1 166 ? -19.322 11.874 18.941 1.00 57.28 166 HIS A N 1
ATOM 1398 C CA . HIS A 1 166 ? -18.260 12.145 19.877 1.00 57.28 166 HIS A CA 1
ATOM 1399 C C . HIS A 1 166 ? -18.840 11.654 21.191 1.00 57.28 166 HIS A C 1
ATOM 1401 O O . HIS A 1 166 ? -19.684 12.313 21.803 1.00 57.28 166 HIS A O 1
ATOM 1407 N N . LYS A 1 167 ? -18.519 10.403 21.546 1.00 61.19 167 LYS A N 1
ATOM 1408 C CA . LYS A 1 167 ? -18.886 9.839 22.832 1.00 61.19 167 LYS A CA 1
ATOM 1409 C C . LYS A 1 167 ? -18.361 10.877 23.799 1.00 61.19 167 LYS A C 1
ATOM 1411 O O . LYS A 1 167 ? -17.170 11.180 23.730 1.00 61.19 167 LYS A O 1
ATOM 1416 N N . LYS A 1 168 ? -19.261 11.493 24.579 1.00 58.06 168 LYS A N 1
ATOM 1417 C CA . LYS A 1 168 ? -18.898 12.473 25.605 1.00 58.06 168 LYS A CA 1
ATOM 1418 C C . LYS A 1 168 ? -17.655 11.922 26.278 1.00 58.06 168 LYS A C 1
ATOM 1420 O O . LYS A 1 168 ? -17.739 10.827 26.834 1.00 58.06 168 LYS A O 1
ATOM 1425 N N . SER A 1 169 ? -16.524 12.605 26.086 1.00 61.12 169 SER A N 1
ATOM 1426 C CA . SER A 1 169 ? -15.226 12.145 26.564 1.00 61.12 169 SER A CA 1
ATOM 1427 C C . SER A 1 169 ? -15.418 11.780 28.027 1.00 61.12 169 SER A C 1
ATOM 1429 O O . SER A 1 169 ? -15.744 12.643 28.846 1.00 61.12 169 SER A O 1
ATOM 1431 N N . HIS A 1 170 ? -15.368 10.484 28.340 1.00 62.75 170 HIS A N 1
ATOM 1432 C CA . HIS A 1 170 ? -15.347 10.061 29.728 1.00 62.75 170 HIS A CA 1
ATOM 1433 C C . HIS A 1 170 ? -14.168 10.799 30.340 1.00 62.75 170 HIS A C 1
ATOM 1435 O O . HIS A 1 170 ? -13.088 10.725 29.760 1.00 62.75 170 HIS A O 1
ATOM 1441 N N . LYS A 1 171 ? -14.388 11.557 31.427 1.00 65.81 171 LYS A N 1
ATOM 1442 C CA . LYS A 1 171 ? -13.335 12.329 32.101 1.00 65.81 171 LYS A CA 1
ATOM 1443 C C . LYS A 1 171 ? -12.123 11.415 32.272 1.00 65.81 171 LYS A C 1
ATOM 1445 O O . LYS A 1 171 ? -12.125 10.535 33.131 1.00 65.81 171 LYS A O 1
ATOM 1450 N N . THR A 1 172 ? -11.129 11.570 31.404 1.00 66.75 172 THR A N 1
ATOM 1451 C CA . THR A 1 172 ? -9.916 10.770 31.463 1.00 66.75 172 THR A CA 1
ATOM 1452 C C . THR A 1 172 ? -9.206 11.210 32.724 1.00 66.75 172 THR A C 1
ATOM 1454 O O . THR A 1 172 ? -9.028 12.414 32.937 1.00 66.75 172 THR A O 1
ATOM 1457 N N . LYS A 1 173 ? -8.841 10.256 33.583 1.00 77.81 173 LYS A N 1
ATOM 1458 C CA . LYS A 1 173 ? -7.977 10.552 34.727 1.00 77.81 173 LYS A CA 1
ATOM 1459 C C . LYS A 1 173 ? -6.760 11.320 34.206 1.00 77.81 173 LYS A C 1
ATOM 1461 O O . LYS A 1 173 ? -6.212 10.961 33.162 1.00 77.81 173 LYS A O 1
ATOM 1466 N N . LYS A 1 174 ? -6.397 12.412 34.885 1.00 82.44 174 LYS A N 1
ATOM 1467 C CA . LYS A 1 174 ? -5.179 13.153 34.554 1.00 82.44 174 LYS A CA 1
ATOM 1468 C C . LYS A 1 174 ? -4.014 12.190 34.774 1.00 82.44 174 LYS A C 1
ATOM 1470 O O . LYS A 1 174 ? -3.834 11.703 35.883 1.00 82.44 174 LYS A O 1
ATOM 1475 N N . LEU A 1 175 ? -3.324 11.875 33.686 1.00 79.25 175 LEU A N 1
ATOM 1476 C CA . LEU A 1 175 ? -2.180 10.973 33.657 1.00 79.25 175 LEU A CA 1
ATOM 1477 C C . LEU A 1 175 ? -1.052 11.575 34.515 1.00 79.25 175 LEU A C 1
ATOM 1479 O O . LEU A 1 175 ? -0.839 12.793 34.439 1.00 79.25 175 LEU A O 1
ATOM 1483 N N . THR A 1 176 ? -0.368 10.769 35.329 1.00 90.88 176 THR A N 1
ATOM 1484 C CA . THR A 1 176 ? 0.754 11.259 36.155 1.00 90.88 176 THR A CA 1
ATOM 1485 C C . THR A 1 176 ? 1.929 11.701 35.273 1.00 90.88 176 THR A C 1
ATOM 1487 O O . THR A 1 176 ? 1.999 11.344 34.095 1.00 90.88 176 THR A O 1
ATOM 1490 N N . GLU A 1 177 ? 2.840 12.523 35.804 1.00 89.12 177 GLU A N 1
ATOM 1491 C CA . GLU A 1 177 ? 4.011 13.035 35.064 1.00 89.12 177 GLU A CA 1
ATOM 1492 C C . GLU A 1 177 ? 4.833 11.890 34.438 1.00 89.12 177 GLU A C 1
ATOM 1494 O O . GLU A 1 177 ? 5.171 11.922 33.256 1.00 89.12 177 GLU A O 1
ATOM 1499 N N . GLU A 1 178 ? 5.055 10.828 35.212 1.00 90.69 178 GLU A N 1
ATOM 1500 C CA . GLU A 1 178 ? 5.792 9.631 34.800 1.00 90.69 178 GLU A CA 1
ATOM 1501 C C . GLU A 1 178 ? 5.077 8.860 33.681 1.00 90.69 178 GLU A C 1
ATOM 1503 O O . GLU A 1 178 ? 5.674 8.480 32.671 1.00 90.69 178 GLU A O 1
ATOM 1508 N N . GLU A 1 179 ? 3.762 8.680 33.803 1.00 90.00 179 GLU A N 1
ATOM 1509 C CA . GLU A 1 179 ? 2.964 8.024 32.771 1.00 90.00 179 GLU A CA 1
ATOM 1510 C C . GLU A 1 179 ? 2.934 8.842 31.464 1.00 90.00 179 GLU A C 1
ATOM 1512 O O . GLU A 1 179 ? 2.903 8.261 30.371 1.00 90.00 179 GLU A O 1
ATOM 1517 N N . LYS A 1 180 ? 2.967 10.185 31.541 1.00 90.38 180 LYS A N 1
ATOM 1518 C CA . LYS A 1 180 ? 3.063 11.058 30.355 1.00 90.38 180 LYS A CA 1
ATOM 1519 C C . LYS A 1 180 ? 4.391 10.873 29.646 1.00 90.38 180 LYS A C 1
ATOM 1521 O O . LYS A 1 180 ? 4.392 10.782 28.419 1.00 90.38 180 LYS A O 1
ATOM 1526 N N . GLU A 1 181 ? 5.488 10.794 30.392 1.00 92.38 181 GLU A N 1
ATOM 1527 C CA . GLU A 1 181 ? 6.809 10.578 29.809 1.00 92.38 181 GLU A CA 1
ATOM 1528 C C . GLU A 1 181 ? 6.896 9.194 29.159 1.00 92.38 181 GLU A C 1
ATOM 1530 O O . GLU A 1 181 ? 7.314 9.077 28.009 1.00 92.38 181 GLU A O 1
ATOM 1535 N N . ARG A 1 182 ? 6.350 8.152 29.798 1.00 93.50 182 ARG A N 1
ATOM 1536 C CA . ARG A 1 182 ? 6.262 6.821 29.177 1.00 93.50 182 ARG A CA 1
ATOM 1537 C C . ARG A 1 182 ? 5.466 6.845 27.872 1.00 93.50 182 ARG A C 1
ATOM 1539 O O . ARG A 1 182 ? 5.873 6.239 26.883 1.00 93.50 182 ARG A O 1
ATOM 1546 N N . LYS A 1 183 ? 4.343 7.569 27.841 1.00 93.31 183 LYS A N 1
ATOM 1547 C CA . LYS A 1 183 ? 3.538 7.739 26.623 1.00 93.31 183 LYS A CA 1
ATOM 1548 C C . LYS A 1 183 ? 4.277 8.547 25.555 1.00 93.31 183 LYS A C 1
ATOM 1550 O O . LYS A 1 183 ? 4.142 8.249 24.372 1.00 93.31 183 LYS A O 1
ATOM 1555 N N . ARG A 1 184 ? 5.061 9.553 25.948 1.00 93.94 184 ARG A N 1
ATOM 1556 C CA . ARG A 1 184 ? 5.918 10.320 25.036 1.00 93.94 184 ARG A CA 1
ATOM 1557 C C . ARG A 1 184 ? 6.978 9.420 24.407 1.00 93.94 184 ARG A C 1
ATOM 1559 O O . ARG A 1 184 ? 7.130 9.445 23.191 1.00 93.94 184 ARG A O 1
ATOM 1566 N N . GLN A 1 185 ? 7.642 8.583 25.199 1.00 95.88 185 GLN A N 1
ATOM 1567 C CA . GLN A 1 185 ? 8.619 7.615 24.702 1.00 95.88 185 GLN A CA 1
ATOM 1568 C C . GLN A 1 185 ? 7.989 6.590 23.758 1.00 95.88 185 GLN A C 1
ATOM 1570 O O . GLN A 1 185 ? 8.567 6.280 22.720 1.00 95.88 185 GLN A O 1
ATOM 1575 N N . ASP A 1 186 ? 6.800 6.088 24.084 1.00 94.81 186 ASP A N 1
ATOM 1576 C CA . ASP A 1 186 ? 6.065 5.163 23.219 1.00 94.81 186 ASP A CA 1
ATOM 1577 C C . ASP A 1 186 ? 5.682 5.820 21.882 1.00 94.81 186 ASP A C 1
ATOM 1579 O O . ASP A 1 186 ? 5.935 5.267 20.813 1.00 94.81 186 ASP A O 1
ATOM 1583 N N . MET A 1 187 ? 5.184 7.063 21.921 1.00 94.88 187 MET A N 1
ATOM 1584 C CA . MET A 1 187 ? 4.934 7.851 20.710 1.00 94.88 187 MET A CA 1
ATOM 1585 C C . MET A 1 187 ? 6.212 8.072 19.893 1.00 94.88 187 MET A C 1
ATOM 1587 O O . MET A 1 187 ? 6.164 7.947 18.673 1.00 94.88 187 MET A O 1
ATOM 1591 N N . MET A 1 188 ? 7.352 8.341 20.537 1.00 96.00 188 MET A N 1
ATOM 1592 C CA . MET A 1 188 ? 8.648 8.480 19.860 1.00 96.00 188 MET A CA 1
ATOM 1593 C C . MET A 1 188 ? 9.109 7.170 19.210 1.00 96.00 188 MET A C 1
ATOM 1595 O O . MET A 1 188 ? 9.570 7.187 18.073 1.00 96.00 188 MET A O 1
ATOM 1599 N N . LYS A 1 189 ? 8.966 6.025 19.889 1.00 96.38 189 LYS A N 1
ATOM 1600 C CA . LYS A 1 189 ? 9.299 4.704 19.326 1.00 96.38 189 LYS A CA 1
ATOM 1601 C C . LYS A 1 189 ? 8.426 4.379 18.118 1.00 96.38 189 LYS A C 1
ATOM 1603 O O . LYS A 1 189 ? 8.938 3.948 17.092 1.00 96.38 189 LYS A O 1
ATOM 1608 N N . ASN A 1 190 ? 7.126 4.646 18.215 1.00 95.62 190 ASN A N 1
ATOM 1609 C CA . ASN A 1 190 ? 6.191 4.444 17.112 1.00 95.62 190 ASN A CA 1
ATOM 1610 C C . ASN A 1 190 ? 6.484 5.391 15.934 1.00 95.62 190 ASN A C 1
ATOM 1612 O O . ASN A 1 190 ? 6.424 4.983 14.778 1.00 95.62 190 ASN A O 1
ATOM 1616 N N . ALA A 1 191 ? 6.858 6.645 16.213 1.00 95.31 191 ALA A N 1
ATOM 1617 C CA . ALA A 1 191 ? 7.277 7.592 15.184 1.00 95.31 191 ALA A CA 1
ATOM 1618 C C . ALA A 1 191 ? 8.529 7.105 14.440 1.00 95.31 191 ALA A C 1
ATOM 1620 O O . ALA A 1 191 ? 8.522 7.100 13.213 1.00 95.31 191 ALA A O 1
ATOM 1621 N N . LYS A 1 192 ? 9.546 6.622 15.166 1.00 97.00 192 LYS A N 1
ATOM 1622 C CA . LYS A 1 192 ? 10.749 6.022 14.568 1.00 97.00 192 LYS A CA 1
ATOM 1623 C C . LYS A 1 192 ? 10.416 4.798 13.718 1.00 97.00 192 LYS A C 1
ATOM 1625 O O . LYS A 1 192 ? 10.848 4.726 12.577 1.00 97.00 192 LYS A O 1
ATOM 1630 N N . TRP A 1 193 ? 9.573 3.897 14.224 1.00 94.81 193 TRP A N 1
ATOM 1631 C CA . TRP A 1 193 ? 9.127 2.720 13.472 1.00 94.81 193 TRP A CA 1
ATOM 1632 C C . TRP A 1 193 ? 8.430 3.101 12.153 1.00 94.81 193 TRP A C 1
ATOM 1634 O O . TRP A 1 193 ? 8.741 2.562 11.095 1.00 94.81 193 TRP A O 1
ATOM 1644 N N . ARG A 1 194 ? 7.538 4.101 12.187 1.00 96.69 194 ARG A N 1
ATOM 1645 C CA . ARG A 1 194 ? 6.873 4.644 10.987 1.00 96.69 194 ARG A CA 1
ATOM 1646 C C . ARG A 1 194 ? 7.839 5.318 10.018 1.00 96.69 194 ARG A C 1
ATOM 1648 O O . ARG A 1 194 ? 7.600 5.317 8.812 1.00 96.69 194 ARG A O 1
ATOM 1655 N N . GLU A 1 195 ? 8.867 5.971 10.539 1.00 95.50 195 GLU A N 1
ATOM 1656 C CA . GLU A 1 195 ? 9.891 6.628 9.735 1.00 95.50 195 GLU A CA 1
ATOM 1657 C C . GLU A 1 195 ? 10.785 5.603 9.035 1.00 95.50 195 GLU A C 1
ATOM 1659 O O . GLU A 1 195 ? 11.031 5.739 7.841 1.00 95.50 195 GLU A O 1
ATOM 1664 N N . GLU A 1 196 ? 11.181 4.533 9.724 1.00 96.19 196 GLU A N 1
ATOM 1665 C CA . GLU A 1 196 ? 11.898 3.396 9.140 1.00 96.19 196 GLU A CA 1
ATOM 1666 C C . GLU A 1 196 ? 11.078 2.721 8.032 1.00 96.19 196 GLU A C 1
ATOM 1668 O O . GLU A 1 196 ? 11.578 2.556 6.920 1.00 96.19 196 GLU A O 1
ATOM 1673 N N . GLU A 1 197 ? 9.798 2.431 8.287 1.00 96.31 197 GLU A N 1
ATOM 1674 C CA . GLU A 1 197 ? 8.877 1.857 7.295 1.00 96.31 197 GLU A CA 1
ATOM 1675 C C . GLU A 1 197 ? 8.743 2.764 6.056 1.00 96.31 197 GLU A C 1
ATOM 1677 O O . GLU A 1 197 ? 8.814 2.312 4.908 1.00 96.31 197 GLU A O 1
ATOM 1682 N N . ARG A 1 198 ? 8.606 4.079 6.271 1.00 97.50 198 ARG A N 1
ATOM 1683 C CA . ARG A 1 198 ? 8.560 5.063 5.183 1.00 97.50 198 ARG A CA 1
ATOM 1684 C C . ARG A 1 198 ? 9.873 5.097 4.407 1.00 97.50 198 ARG A C 1
ATOM 1686 O O . ARG A 1 198 ? 9.840 5.132 3.180 1.00 97.50 198 ARG A O 1
ATOM 1693 N N . ASN A 1 199 ? 11.008 5.095 5.097 1.00 97.12 199 ASN A N 1
ATOM 1694 C CA . ASN A 1 199 ? 12.327 5.131 4.476 1.00 97.12 199 ASN A CA 1
ATOM 1695 C C . ASN A 1 199 ? 12.576 3.881 3.633 1.00 97.12 199 ASN A C 1
ATOM 1697 O O . ASN A 1 199 ? 13.114 3.988 2.532 1.00 97.12 199 ASN A O 1
ATOM 1701 N N . GLU A 1 200 ? 12.132 2.715 4.096 1.00 96.69 200 GLU A N 1
ATOM 1702 C CA . GLU A 1 200 ? 12.201 1.481 3.321 1.00 96.69 200 GLU A CA 1
ATOM 1703 C C . GLU A 1 200 ? 11.327 1.559 2.063 1.00 96.69 200 GLU A C 1
ATOM 1705 O O . GLU A 1 200 ? 11.790 1.239 0.968 1.00 96.69 200 GLU A O 1
ATOM 1710 N N . SER A 1 201 ? 10.096 2.062 2.186 1.00 95.25 201 SER A N 1
ATOM 1711 C CA . SER A 1 201 ? 9.203 2.275 1.041 1.00 95.25 201 SER A CA 1
ATOM 1712 C C . SER A 1 201 ? 9.795 3.251 0.016 1.00 95.25 201 SER A C 1
ATOM 1714 O O . SER A 1 201 ? 9.857 2.947 -1.176 1.00 95.25 201 SER A O 1
ATOM 1716 N N . ILE A 1 202 ? 10.332 4.387 0.477 1.00 96.94 202 ILE A N 1
ATOM 1717 C CA . ILE A 1 202 ? 11.019 5.366 -0.377 1.00 96.94 202 ILE A CA 1
ATOM 1718 C C . ILE A 1 202 ? 12.235 4.731 -1.055 1.00 96.94 202 ILE A C 1
ATOM 1720 O O . ILE A 1 202 ? 12.457 4.959 -2.241 1.00 96.94 202 ILE A O 1
ATOM 1724 N N . LYS A 1 203 ? 13.026 3.930 -0.332 1.00 97.38 203 LYS A N 1
ATOM 1725 C CA . LYS A 1 203 ? 14.196 3.246 -0.894 1.00 97.38 203 LYS A CA 1
ATOM 1726 C C . LYS A 1 203 ? 13.792 2.286 -2.012 1.00 97.38 203 LYS A C 1
ATOM 1728 O O . LYS A 1 203 ? 14.399 2.330 -3.077 1.00 97.38 203 LYS A O 1
ATOM 1733 N N . ARG A 1 204 ? 12.744 1.482 -1.799 1.00 96.69 204 ARG A N 1
ATOM 1734 C CA . ARG A 1 204 ? 12.198 0.573 -2.821 1.00 96.69 204 ARG A CA 1
ATOM 1735 C C . ARG A 1 204 ? 11.722 1.340 -4.054 1.00 96.69 204 ARG A C 1
ATOM 1737 O O . ARG A 1 204 ? 12.058 0.951 -5.166 1.00 96.69 204 ARG A O 1
ATOM 1744 N N . HIS A 1 205 ? 11.001 2.446 -3.865 1.00 95.88 205 HIS A N 1
ATOM 1745 C CA . HIS A 1 205 ? 10.553 3.287 -4.976 1.00 95.88 205 HIS A CA 1
ATOM 1746 C C . HIS A 1 205 ? 11.720 3.909 -5.749 1.00 95.88 205 HIS A C 1
ATOM 1748 O O . HIS A 1 205 ? 11.739 3.829 -6.971 1.00 95.88 205 HIS A O 1
ATOM 1754 N N . LYS A 1 206 ? 12.731 4.445 -5.056 1.00 96.75 206 LYS A N 1
ATOM 1755 C CA . LYS A 1 206 ? 13.939 4.987 -5.698 1.00 96.75 206 LYS A CA 1
ATOM 1756 C C . LYS A 1 206 ? 14.698 3.928 -6.496 1.00 96.75 206 LYS A C 1
ATOM 1758 O O . LYS A 1 206 ? 15.202 4.211 -7.577 1.00 96.75 206 LYS A O 1
ATOM 1763 N N . GLU A 1 207 ? 14.801 2.711 -5.968 1.00 96.12 207 GLU A N 1
ATOM 1764 C CA . GLU A 1 207 ? 15.451 1.599 -6.665 1.00 96.12 207 GLU A CA 1
ATOM 1765 C C . GLU A 1 207 ? 14.662 1.173 -7.911 1.00 96.12 207 GLU A C 1
ATOM 1767 O O . GLU A 1 207 ? 15.254 0.923 -8.961 1.00 96.12 207 GLU A O 1
ATOM 1772 N N . GLN A 1 208 ? 13.329 1.146 -7.823 1.00 94.12 208 GLN A N 1
ATOM 1773 C CA . GLN A 1 208 ? 12.460 0.888 -8.970 1.00 94.12 208 GLN A CA 1
ATOM 1774 C C . GLN A 1 208 ? 12.590 1.971 -10.043 1.00 94.12 208 GLN A C 1
ATOM 1776 O O . GLN A 1 208 ? 12.810 1.622 -11.200 1.00 94.12 208 GLN A O 1
ATOM 1781 N N . GLU A 1 209 ? 12.530 3.253 -9.671 1.00 95.19 209 GLU A N 1
ATOM 1782 C CA . GLU A 1 209 ? 12.725 4.370 -10.606 1.00 95.19 209 GLU A CA 1
ATOM 1783 C C . GLU A 1 209 ? 14.083 4.281 -11.301 1.00 95.19 209 GLU A C 1
ATOM 1785 O O . GLU A 1 209 ? 14.155 4.373 -12.524 1.00 95.19 209 GLU A O 1
ATOM 1790 N N . LYS A 1 210 ? 15.156 4.012 -10.548 1.00 96.12 210 LYS A N 1
ATOM 1791 C CA . LYS A 1 210 ? 16.496 3.854 -11.121 1.00 96.12 210 LYS A CA 1
ATOM 1792 C C . LYS A 1 210 ? 16.555 2.695 -12.119 1.00 96.12 210 LYS A C 1
ATOM 1794 O O . LYS A 1 210 ? 17.115 2.836 -13.202 1.00 96.12 210 LYS A O 1
ATOM 1799 N N . LYS A 1 211 ? 15.947 1.554 -11.788 1.00 95.56 211 LYS A N 1
ATOM 1800 C CA . LYS A 1 211 ? 15.898 0.382 -12.673 1.00 95.56 211 LYS A CA 1
ATOM 1801 C C . LYS A 1 211 ? 15.070 0.642 -13.934 1.00 95.56 211 LYS A C 1
ATOM 1803 O O . LYS A 1 211 ? 15.408 0.152 -15.011 1.00 95.56 211 LYS A O 1
ATOM 1808 N N . GLU A 1 212 ? 13.971 1.381 -13.816 1.00 93.00 212 GLU A N 1
ATOM 1809 C CA . GLU A 1 212 ? 13.180 1.818 -14.968 1.00 93.00 212 GLU A CA 1
ATOM 1810 C C . GLU A 1 212 ? 13.957 2.799 -15.843 1.00 93.00 212 GLU A C 1
ATOM 1812 O O . GLU A 1 212 ? 13.964 2.648 -17.065 1.00 93.00 212 GLU A O 1
ATOM 1817 N N . GLU A 1 213 ? 14.665 3.751 -15.241 1.00 92.31 213 GLU A N 1
ATOM 1818 C CA . GLU A 1 213 ? 15.519 4.693 -15.955 1.00 92.31 213 GLU A CA 1
ATOM 1819 C C . GLU A 1 213 ? 16.654 3.981 -16.696 1.00 92.31 213 GLU A C 1
ATOM 1821 O O . GLU A 1 213 ? 16.880 4.270 -17.871 1.00 92.31 213 GLU A O 1
ATOM 1826 N N . GLU A 1 214 ? 17.316 3.008 -16.066 1.00 92.00 214 GLU A N 1
ATOM 1827 C CA . GLU A 1 214 ? 18.335 2.164 -16.700 1.00 92.00 214 GLU A CA 1
ATOM 1828 C C . GLU A 1 214 ? 17.757 1.402 -17.898 1.00 92.00 214 GLU A C 1
ATOM 1830 O O . GLU A 1 214 ? 18.311 1.479 -18.994 1.00 92.00 214 GLU A O 1
ATOM 1835 N N . ARG A 1 215 ? 16.584 0.771 -17.751 1.00 89.44 215 ARG A N 1
ATOM 1836 C CA . ARG A 1 215 ? 15.878 0.107 -18.865 1.00 89.44 215 ARG A CA 1
ATOM 1837 C C . ARG A 1 215 ? 15.517 1.072 -19.990 1.00 89.44 215 ARG A C 1
ATOM 1839 O O . ARG A 1 215 ? 15.625 0.728 -21.167 1.00 89.44 215 ARG A O 1
ATOM 1846 N N . LEU A 1 216 ? 15.050 2.274 -19.657 1.00 86.12 216 LEU A N 1
ATOM 1847 C CA . LEU A 1 216 ? 14.758 3.311 -20.645 1.00 86.12 216 LEU A CA 1
ATOM 1848 C C . LEU A 1 216 ? 16.034 3.807 -21.317 1.00 86.12 216 LEU A C 1
ATOM 1850 O O . LEU A 1 216 ? 16.008 4.116 -22.504 1.00 86.12 216 LEU A O 1
ATOM 1854 N N . ASN A 1 217 ? 17.143 3.893 -20.590 1.00 85.56 217 ASN A N 1
ATOM 1855 C CA . ASN A 1 217 ? 18.435 4.279 -21.134 1.00 85.56 217 ASN A CA 1
ATOM 1856 C C . ASN A 1 217 ? 18.986 3.197 -22.073 1.00 85.56 217 ASN A C 1
ATOM 1858 O O . ASN A 1 217 ? 19.431 3.513 -23.168 1.00 85.56 217 ASN A O 1
ATOM 1862 N N . GLU A 1 218 ? 18.874 1.918 -21.714 1.00 84.25 218 GLU A N 1
ATOM 1863 C CA . GLU A 1 218 ? 19.185 0.793 -22.603 1.00 84.25 218 GLU A CA 1
ATOM 1864 C C . GLU A 1 218 ? 18.319 0.819 -23.865 1.00 84.25 218 GLU A C 1
ATOM 1866 O O . GLU A 1 218 ? 18.839 0.719 -24.973 1.00 84.25 218 GLU A O 1
ATOM 1871 N N . ARG A 1 219 ? 17.004 1.045 -23.733 1.00 81.25 219 ARG A N 1
ATOM 1872 C CA . ARG A 1 219 ? 16.119 1.236 -24.895 1.00 81.25 219 ARG A CA 1
ATOM 1873 C C . ARG A 1 219 ? 16.537 2.434 -25.745 1.00 81.25 219 ARG A C 1
ATOM 1875 O O . ARG A 1 219 ? 16.563 2.314 -26.964 1.00 81.25 219 ARG A O 1
ATOM 1882 N N . ARG A 1 220 ? 16.884 3.568 -25.123 1.00 77.06 220 ARG A N 1
ATOM 1883 C CA . ARG A 1 220 ? 17.387 4.765 -25.819 1.00 77.06 220 ARG A CA 1
ATOM 1884 C C . ARG A 1 220 ? 18.687 4.471 -26.572 1.00 77.06 220 ARG A C 1
ATOM 1886 O O . ARG A 1 220 ? 18.788 4.856 -27.730 1.00 77.06 220 ARG A O 1
ATOM 1893 N N . LYS A 1 221 ? 19.626 3.735 -25.968 1.00 76.12 221 LYS A N 1
ATOM 1894 C CA . LYS A 1 221 ? 20.864 3.268 -26.619 1.00 76.12 221 LYS A CA 1
ATOM 1895 C C . LYS A 1 221 ? 20.576 2.331 -27.796 1.00 76.12 221 LYS A C 1
ATOM 1897 O O . LYS A 1 221 ? 21.203 2.461 -28.841 1.00 76.12 221 LYS A O 1
ATOM 1902 N N . ASN A 1 222 ? 19.603 1.432 -27.650 1.00 74.00 222 ASN A N 1
ATOM 1903 C CA . ASN A 1 222 ? 19.215 0.483 -28.697 1.00 74.00 222 ASN A CA 1
ATOM 1904 C C . ASN A 1 222 ? 18.453 1.155 -29.858 1.00 74.00 222 ASN A C 1
ATOM 1906 O O . ASN A 1 222 ? 18.521 0.678 -30.989 1.00 74.00 222 ASN A O 1
ATOM 1910 N N . LEU A 1 223 ? 17.777 2.289 -29.631 1.00 75.75 223 LEU A N 1
ATOM 1911 C CA . LEU A 1 223 ? 17.197 3.135 -30.684 1.00 75.75 223 LEU A CA 1
ATOM 1912 C C . LEU A 1 223 ? 18.254 4.090 -31.280 1.00 75.75 223 LEU A C 1
ATOM 1914 O O . LEU A 1 223 ? 18.075 5.309 -31.316 1.00 75.75 223 LEU A O 1
ATOM 1918 N N . TYR A 1 224 ? 19.342 3.527 -31.809 1.00 73.25 224 TYR A N 1
ATOM 1919 C CA . TYR A 1 224 ? 20.431 4.259 -32.474 1.00 73.25 224 TYR A CA 1
ATOM 1920 C C . TYR A 1 224 ? 19.924 5.253 -33.537 1.00 73.25 224 TYR A C 1
ATOM 1922 O O . TYR A 1 224 ? 20.379 6.394 -33.606 1.00 73.25 224 TYR A O 1
ATOM 1930 N N . LEU A 1 225 ? 18.896 4.863 -34.303 1.00 73.00 225 LEU A N 1
ATOM 1931 C CA . LEU A 1 225 ? 18.268 5.730 -35.301 1.00 73.00 225 LEU A CA 1
ATOM 1932 C C . LEU A 1 225 ? 17.540 6.929 -34.672 1.00 73.00 225 LEU A C 1
ATOM 1934 O O . LEU A 1 225 ? 17.574 8.013 -35.238 1.00 73.00 225 LEU A O 1
ATOM 1938 N N . SER A 1 226 ? 16.918 6.777 -33.497 1.00 75.06 226 SER A N 1
ATOM 1939 C CA . SER A 1 226 ? 16.246 7.891 -32.810 1.00 75.06 226 SER A CA 1
ATOM 1940 C C . SER A 1 226 ? 17.244 8.912 -32.274 1.00 75.06 226 SER A C 1
ATOM 1942 O O . SER A 1 226 ? 16.973 10.108 -32.347 1.00 75.06 226 SER A O 1
ATOM 1944 N N . HIS A 1 227 ? 18.380 8.456 -31.740 1.00 74.62 227 HIS A N 1
ATOM 1945 C CA . HIS A 1 227 ? 19.442 9.346 -31.275 1.00 74.62 227 HIS A CA 1
ATOM 1946 C C . HIS A 1 227 ? 20.084 10.092 -32.450 1.00 74.62 227 HIS A C 1
ATOM 1948 O O . HIS A 1 227 ? 20.112 11.319 -32.428 1.00 74.62 227 HIS A O 1
ATOM 1954 N N . MET A 1 228 ? 20.454 9.386 -33.527 1.00 75.50 228 MET A N 1
ATOM 1955 C CA . MET A 1 228 ? 20.962 10.029 -34.745 1.00 75.50 228 MET A CA 1
ATOM 1956 C C . MET A 1 228 ? 19.951 11.002 -35.363 1.00 75.50 228 MET A C 1
ATOM 1958 O O . MET A 1 228 ? 20.342 12.067 -35.825 1.00 75.50 228 MET A O 1
ATOM 1962 N N . MET A 1 229 ? 18.653 10.681 -35.369 1.00 79.75 229 MET A N 1
ATOM 1963 C CA . MET A 1 229 ? 17.607 11.587 -35.866 1.00 79.75 229 MET A CA 1
ATOM 1964 C C . MET A 1 229 ? 17.480 12.847 -35.002 1.00 79.75 229 MET A C 1
ATOM 1966 O O . MET A 1 229 ? 17.323 13.938 -35.549 1.00 79.75 229 MET A O 1
ATOM 1970 N N . ALA A 1 230 ? 17.582 12.723 -33.675 1.00 81.81 230 ALA A N 1
ATOM 1971 C CA . ALA A 1 230 ? 17.581 13.865 -32.761 1.00 81.81 230 ALA A CA 1
ATOM 1972 C C . ALA A 1 230 ? 18.837 14.738 -32.937 1.00 81.81 230 ALA A C 1
ATOM 1974 O O . ALA A 1 230 ? 18.726 15.960 -33.030 1.00 81.81 230 ALA A O 1
ATOM 1975 N N . ASP A 1 231 ? 20.013 14.128 -33.079 1.00 83.06 231 ASP A N 1
ATOM 1976 C CA . ASP A 1 231 ? 21.276 14.838 -33.301 1.00 83.06 231 ASP A CA 1
ATOM 1977 C C . ASP A 1 231 ? 21.316 15.510 -34.676 1.00 83.06 231 ASP A C 1
ATOM 1979 O O . ASP A 1 231 ? 21.740 16.659 -34.792 1.00 83.06 231 ASP A O 1
ATOM 1983 N N . HIS A 1 232 ? 20.807 14.857 -35.726 1.00 80.19 232 HIS A N 1
ATOM 1984 C CA . HIS A 1 232 ? 20.626 15.471 -37.043 1.00 80.19 232 HIS A CA 1
ATOM 1985 C C . HIS A 1 232 ? 19.590 16.598 -37.017 1.00 80.19 232 HIS A C 1
ATOM 1987 O O . HIS A 1 232 ? 19.755 17.603 -37.712 1.00 80.19 232 HIS A O 1
ATOM 1993 N N . ALA A 1 233 ? 18.525 16.479 -36.221 1.00 83.44 233 ALA A N 1
ATOM 1994 C CA . ALA A 1 233 ? 17.570 17.565 -36.045 1.00 83.44 233 ALA A CA 1
ATOM 1995 C C . ALA A 1 233 ? 18.238 18.767 -35.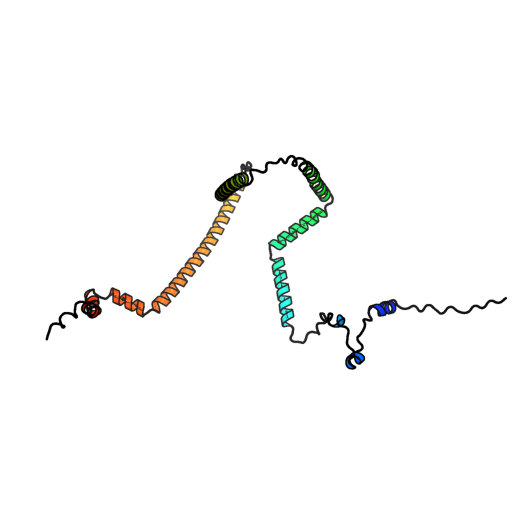364 1.00 83.44 233 ALA A C 1
ATOM 1997 O O . ALA A 1 233 ? 18.110 19.880 -35.870 1.00 83.44 233 ALA A O 1
ATOM 1998 N N . ASN A 1 234 ? 19.012 18.544 -34.303 1.00 85.31 234 ASN A N 1
ATOM 1999 C CA . ASN A 1 234 ? 19.700 19.599 -33.556 1.00 85.31 234 ASN A CA 1
ATOM 2000 C C . ASN A 1 234 ? 20.875 20.229 -34.323 1.00 85.31 234 ASN A C 1
ATOM 2002 O O . ASN A 1 234 ? 21.083 21.433 -34.225 1.00 85.31 234 ASN A O 1
ATOM 2006 N N . SER A 1 235 ? 21.616 19.444 -35.108 1.00 85.38 235 SER A N 1
ATOM 2007 C CA . SER A 1 235 ? 22.747 19.932 -35.912 1.00 85.38 235 SER A CA 1
ATOM 2008 C C . SER A 1 235 ? 22.331 20.541 -37.252 1.00 85.38 235 SER A C 1
ATOM 2010 O O . SER A 1 235 ? 23.079 21.331 -37.823 1.00 85.38 235 SER A O 1
ATOM 2012 N N . SER A 1 236 ? 21.149 20.200 -37.780 1.00 86.38 236 SER A N 1
ATOM 2013 C CA . SER A 1 236 ? 20.721 20.723 -39.078 1.00 86.38 236 SER A CA 1
ATOM 2014 C C . SER A 1 236 ? 20.297 22.184 -39.010 1.00 86.38 236 SER A C 1
ATOM 2016 O O . SER A 1 236 ? 19.357 22.556 -38.302 1.00 86.38 236 SER A O 1
ATOM 2018 N N . THR A 1 237 ? 20.950 22.998 -39.834 1.00 90.50 237 THR A N 1
ATOM 2019 C CA . THR A 1 237 ? 20.570 24.389 -40.061 1.00 90.50 237 THR A CA 1
ATOM 2020 C C . THR A 1 237 ? 19.225 24.468 -40.784 1.00 90.50 237 THR A C 1
ATOM 2022 O O . THR A 1 237 ? 18.772 23.527 -41.448 1.00 90.50 237 THR A O 1
ATOM 2025 N N . VAL A 1 238 ? 18.568 25.623 -40.669 1.00 86.75 238 VAL A N 1
ATOM 2026 C CA . VAL A 1 238 ? 17.308 25.901 -41.375 1.00 86.75 238 VAL A CA 1
ATOM 2027 C C . VAL A 1 238 ? 17.479 25.719 -42.889 1.00 86.75 238 VAL A C 1
ATOM 2029 O O . VAL A 1 238 ? 16.597 25.159 -43.541 1.00 86.75 238 VAL A O 1
ATOM 2032 N N . GLU A 1 239 ? 18.634 26.107 -43.438 1.00 86.75 239 GLU A N 1
ATOM 2033 C CA . GLU A 1 239 ? 18.950 25.947 -44.859 1.00 86.75 239 GLU A CA 1
ATOM 2034 C C . GLU A 1 239 ? 19.014 24.473 -45.284 1.00 86.75 239 GLU A C 1
ATOM 2036 O O . GLU A 1 239 ? 18.396 24.094 -46.281 1.00 86.75 239 GLU A O 1
ATOM 2041 N N . ASP A 1 240 ? 19.679 23.610 -44.516 1.00 87.38 240 ASP A N 1
ATOM 2042 C CA . ASP A 1 240 ? 19.763 22.183 -44.841 1.00 87.38 240 ASP A CA 1
ATOM 2043 C C . ASP A 1 240 ? 18.401 21.482 -44.783 1.00 87.38 240 ASP A C 1
ATOM 2045 O O . ASP A 1 240 ? 18.112 20.594 -45.594 1.00 87.38 240 ASP A O 1
ATOM 2049 N N . ARG A 1 241 ? 17.522 21.898 -43.860 1.00 84.19 241 ARG A N 1
ATOM 2050 C CA . ARG A 1 241 ? 16.138 21.399 -43.797 1.00 84.19 241 ARG A CA 1
ATOM 2051 C C . ARG A 1 241 ? 15.336 21.823 -45.030 1.00 84.19 241 ARG A C 1
ATOM 2053 O O . ARG A 1 241 ? 14.614 21.000 -45.596 1.00 84.19 241 ARG A O 1
ATOM 2060 N N . LEU A 1 242 ? 15.496 23.069 -45.480 1.00 83.06 242 LEU A N 1
ATOM 2061 C CA . LEU A 1 242 ? 14.862 23.587 -46.698 1.00 83.06 242 LEU A CA 1
ATOM 2062 C C . LEU A 1 242 ? 15.375 22.874 -47.955 1.00 83.06 242 LEU A C 1
ATOM 2064 O O . LEU A 1 242 ? 14.582 22.520 -48.826 1.00 83.06 242 LEU A O 1
ATOM 2068 N N . ARG A 1 243 ? 16.684 22.600 -48.035 1.00 85.69 243 ARG A N 1
ATOM 2069 C CA . ARG A 1 243 ? 17.296 21.858 -49.147 1.00 85.69 243 ARG A CA 1
ATOM 2070 C C . ARG A 1 243 ? 16.775 20.423 -49.234 1.00 85.69 243 ARG A C 1
ATOM 2072 O O . ARG A 1 243 ? 16.404 19.996 -50.324 1.00 85.69 243 ARG A O 1
ATOM 2079 N N . ARG A 1 244 ? 16.674 19.707 -48.108 1.00 84.62 244 ARG A N 1
ATOM 2080 C CA . ARG A 1 244 ? 16.126 18.336 -48.066 1.00 84.62 244 ARG A CA 1
ATOM 2081 C C . ARG A 1 244 ? 14.634 18.277 -48.393 1.00 84.62 244 ARG A C 1
ATOM 2083 O O . ARG A 1 244 ? 14.195 17.344 -49.055 1.00 84.62 244 ARG A O 1
ATOM 2090 N N . ASN A 1 245 ? 13.861 19.286 -47.987 1.00 84.06 245 ASN A N 1
ATOM 2091 C CA . ASN A 1 245 ? 12.421 19.354 -48.252 1.00 84.06 245 ASN A CA 1
ATOM 2092 C C . ASN A 1 245 ? 12.059 20.041 -49.589 1.00 84.06 245 ASN A C 1
ATOM 2094 O O . ASN A 1 245 ? 10.881 20.230 -49.898 1.00 84.06 245 ASN A O 1
ATOM 2098 N N . ARG A 1 246 ? 13.055 20.415 -50.405 1.00 83.06 246 ARG A N 1
ATOM 2099 C CA . ARG A 1 246 ? 12.873 21.169 -51.658 1.00 83.06 246 ARG A CA 1
ATOM 2100 C C . ARG A 1 246 ? 11.927 20.470 -52.635 1.00 83.06 246 ARG A C 1
ATOM 2102 O O . ARG A 1 246 ? 11.061 21.120 -53.210 1.00 83.06 246 ARG A O 1
ATOM 2109 N N . HIS A 1 247 ? 12.034 19.149 -52.772 1.00 75.69 247 HIS A N 1
ATOM 2110 C CA . HIS A 1 247 ? 11.173 18.381 -53.674 1.00 75.69 247 HIS A CA 1
ATOM 2111 C C . HIS A 1 247 ? 9.699 18.359 -53.253 1.00 75.69 247 HIS A C 1
ATOM 2113 O O . HIS A 1 247 ? 8.831 18.336 -54.121 1.00 75.69 247 HIS A O 1
ATOM 2119 N N . ASN A 1 248 ? 9.391 18.414 -51.956 1.00 78.25 248 ASN A N 1
ATOM 2120 C CA . ASN A 1 248 ? 8.002 18.500 -51.495 1.00 78.25 248 ASN A CA 1
ATOM 2121 C C . ASN A 1 248 ? 7.441 19.920 -51.642 1.00 78.25 248 ASN A C 1
ATOM 2123 O O . ASN A 1 248 ? 6.254 20.085 -51.908 1.00 78.25 248 ASN A O 1
ATOM 2127 N N . LEU A 1 249 ? 8.290 20.946 -51.517 1.00 68.19 249 LEU A N 1
ATOM 2128 C CA . LEU A 1 249 ? 7.918 22.338 -51.785 1.00 68.19 249 LEU A CA 1
ATOM 2129 C C . LEU A 1 249 ? 7.623 22.576 -53.275 1.00 68.19 249 LEU A C 1
ATOM 2131 O O . LEU A 1 249 ? 6.689 23.306 -53.593 1.00 68.19 249 LEU A O 1
ATOM 2135 N N . GLN A 1 250 ? 8.381 21.926 -54.164 1.00 70.00 250 GLN A N 1
ATOM 2136 C CA . GLN A 1 250 ? 8.204 21.981 -55.622 1.00 70.00 250 GLN A CA 1
ATOM 2137 C C . GLN A 1 250 ? 7.010 21.148 -56.120 1.00 70.00 250 GLN A C 1
ATOM 2139 O O . GLN A 1 250 ? 6.386 21.496 -57.109 1.00 70.00 250 GLN A O 1
ATOM 2144 N N . LYS A 1 251 ? 6.629 20.069 -55.424 1.00 64.56 251 LYS A N 1
ATOM 2145 C CA . LYS A 1 251 ? 5.460 19.235 -55.775 1.00 64.56 251 LYS A CA 1
ATOM 2146 C C . LYS A 1 251 ? 4.129 19.757 -55.209 1.00 64.56 251 LYS A C 1
ATOM 2148 O O . LYS A 1 251 ? 3.177 18.990 -55.067 1.00 64.56 251 LYS A O 1
ATOM 2153 N N . ARG A 1 252 ? 4.033 21.040 -54.847 1.00 62.59 252 ARG A N 1
ATOM 2154 C CA . ARG A 1 252 ? 2.746 21.645 -54.466 1.00 62.59 252 ARG A CA 1
ATOM 2155 C C . ARG A 1 252 ? 1.880 21.800 -55.720 1.00 62.59 252 ARG A C 1
ATOM 2157 O O . ARG A 1 252 ? 2.391 22.030 -56.810 1.00 62.59 252 ARG A O 1
ATOM 2164 N N . SER A 1 253 ? 0.569 21.663 -55.552 1.00 62.44 253 SER A N 1
ATOM 2165 C CA . SER A 1 253 ? -0.455 21.482 -56.597 1.00 62.44 253 SER A CA 1
ATOM 2166 C C . SER A 1 253 ? -0.586 22.586 -57.665 1.00 62.44 253 SER A C 1
ATOM 2168 O O . SER A 1 253 ? -1.538 22.544 -58.434 1.00 62.44 253 SER A O 1
ATOM 2170 N N . GLY A 1 254 ? 0.314 23.572 -57.712 1.00 65.25 254 GLY A N 1
ATOM 2171 C CA . GLY A 1 254 ? 0.287 24.695 -58.656 1.00 65.25 254 GLY A CA 1
ATOM 2172 C C . GLY A 1 254 ? 1.368 24.666 -59.743 1.00 65.25 254 GLY A C 1
ATOM 2173 O O . GLY A 1 254 ? 1.292 25.460 -60.670 1.00 65.25 254 GLY A O 1
ATOM 2174 N N . ASP A 1 255 ? 2.357 23.766 -59.673 1.00 61.56 255 ASP A N 1
ATOM 2175 C CA . ASP A 1 255 ? 3.502 23.774 -60.611 1.00 61.56 255 ASP A CA 1
ATOM 2176 C C . ASP A 1 255 ? 3.261 22.953 -61.900 1.00 61.56 255 ASP A C 1
ATOM 2178 O O . ASP A 1 255 ? 4.067 22.967 -62.832 1.00 61.56 255 ASP A O 1
ATOM 2182 N N . PHE A 1 256 ? 2.126 22.249 -61.985 1.00 61.47 256 PHE A N 1
ATOM 2183 C CA . PHE A 1 256 ? 1.729 21.464 -63.162 1.00 61.47 256 PHE A CA 1
ATOM 2184 C C . PHE A 1 256 ? 1.023 22.293 -64.254 1.00 61.47 256 PHE A C 1
ATOM 2186 O O . PHE A 1 256 ? 0.838 21.790 -65.360 1.00 61.47 256 PHE A O 1
ATOM 2193 N N . ASP A 1 257 ? 0.670 23.555 -63.981 1.00 61.34 257 ASP A N 1
ATOM 2194 C CA . ASP A 1 257 ? -0.138 24.392 -64.888 1.00 61.34 257 ASP A CA 1
ATOM 2195 C C . ASP A 1 257 ? 0.702 25.112 -65.968 1.00 61.34 257 ASP A C 1
ATOM 2197 O O . ASP A 1 257 ? 0.240 25.423 -67.062 1.00 61.34 257 ASP A O 1
ATOM 2201 N N . SER A 1 258 ? 2.005 25.301 -65.730 1.00 63.12 258 SER A N 1
ATOM 2202 C CA . SER A 1 258 ? 2.882 26.075 -66.629 1.00 63.12 258 SER A CA 1
ATOM 2203 C C . SER A 1 258 ? 3.308 25.345 -67.915 1.00 63.12 258 SER A C 1
ATOM 2205 O O . SER A 1 258 ? 3.888 25.957 -68.815 1.00 63.12 258 SER A O 1
ATOM 2207 N N . LYS A 1 2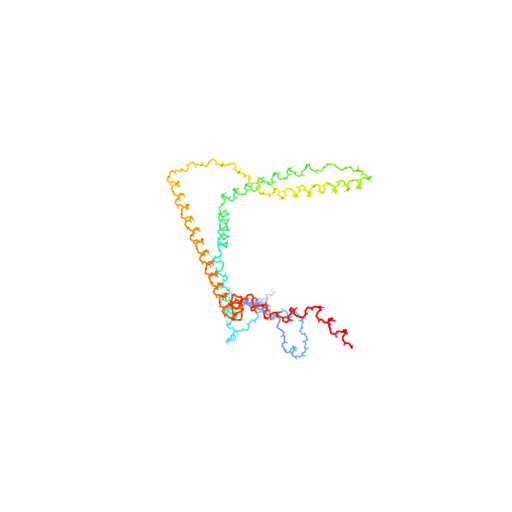59 ? 3.034 24.037 -68.025 1.00 59.84 259 LYS A N 1
ATOM 2208 C CA . LYS A 1 259 ? 3.410 23.201 -69.184 1.00 59.84 259 LYS A CA 1
ATOM 2209 C C . LYS A 1 259 ? 2.226 22.760 -70.044 1.00 59.84 259 LYS A C 1
ATOM 2211 O O . LYS A 1 259 ? 2.451 22.169 -71.094 1.00 59.84 259 LYS A O 1
ATOM 2216 N N . PHE A 1 260 ? 0.991 23.054 -69.635 1.00 61.12 260 PHE A N 1
ATOM 2217 C CA . PHE A 1 260 ? -0.208 22.658 -70.381 1.00 61.12 260 PHE A CA 1
ATOM 2218 C C . PHE A 1 260 ? -0.490 23.577 -71.586 1.00 61.12 260 PHE A C 1
ATOM 2220 O O . PHE A 1 260 ? -1.013 23.122 -72.599 1.00 61.12 260 PHE A O 1
ATOM 2227 N N . ALA A 1 261 ? -0.080 24.849 -71.519 1.00 64.94 261 ALA A N 1
ATOM 2228 C CA . ALA A 1 261 ? -0.374 25.863 -72.538 1.00 64.94 261 ALA A CA 1
ATOM 2229 C C . ALA A 1 261 ? 0.696 26.033 -73.641 1.00 64.94 261 ALA A C 1
ATOM 2231 O O . ALA A 1 261 ? 0.572 26.930 -74.470 1.00 64.94 261 ALA A O 1
ATOM 2232 N N . LYS A 1 262 ? 1.749 25.203 -73.681 1.00 65.62 262 LYS A N 1
ATOM 2233 C CA . LYS A 1 262 ? 2.719 25.209 -74.792 1.00 65.62 262 LYS A CA 1
ATOM 2234 C C . LYS A 1 262 ? 2.339 24.144 -75.823 1.00 65.62 262 LYS A C 1
ATOM 2236 O O . LYS A 1 262 ? 2.707 22.981 -75.671 1.00 65.62 262 LYS A O 1
ATOM 2241 N N . ARG A 1 263 ? 1.598 24.562 -76.849 1.00 55.34 263 ARG A N 1
ATOM 2242 C CA . ARG A 1 263 ? 1.510 23.910 -78.162 1.00 55.34 263 ARG A CA 1
ATOM 2243 C C . ARG A 1 263 ? 2.055 24.860 -79.214 1.00 55.34 263 ARG A C 1
ATOM 2245 O O . ARG A 1 263 ? 1.869 26.080 -79.019 1.00 55.34 263 ARG A O 1
#

InterPro domains:
  IPR022209 Pre-mRNA splicing factor [PF12542] (17-100)
  IPR051376 Pre-mRNA-splicing factor CWC25 [PTHR16196] (12-163)

pLDDT: mean 73.55, std 16.24, range [37.97, 97.5]